Protein AF-0000000087669589 (afdb_homodimer)

Structure (mmCIF, N/CA/C/O backbone):
data_AF-0000000087669589-model_v1
#
loop_
_entity.id
_entity.type
_entity.pdbx_description
1 polymer 'DUF4440 domain-containing protein'
#
loop_
_atom_site.group_PDB
_atom_site.id
_atom_site.type_symbol
_atom_site.label_atom_id
_atom_site.label_alt_id
_atom_site.label_comp_id
_atom_site.label_asym_id
_atom_site.label_entity_id
_atom_site.label_seq_id
_atom_site.pdbx_PDB_ins_code
_atom_site.Cartn_x
_atom_site.Cartn_y
_atom_site.Cartn_z
_atom_site.occupancy
_atom_site.B_iso_or_equiv
_atom_site.auth_seq_id
_atom_site.auth_comp_id
_atom_site.auth_asym_id
_atom_site.auth_atom_id
_atom_site.pdbx_PDB_model_num
ATOM 1 N N . MET A 1 1 ? 33.375 4.934 -70.75 1 36.88 1 MET A N 1
ATOM 2 C CA . MET A 1 1 ? 33.312 5.66 -69.438 1 36.88 1 MET A CA 1
ATOM 3 C C . MET A 1 1 ? 32.656 4.801 -68.375 1 36.88 1 MET A C 1
ATOM 5 O O . MET A 1 1 ? 31.5 4.414 -68.5 1 36.88 1 MET A O 1
ATOM 9 N N . ARG A 1 2 ? 33.469 3.838 -67.812 1 49.38 2 ARG A N 1
ATOM 10 C CA . ARG A 1 2 ? 33.156 2.893 -66.75 1 49.38 2 ARG A CA 1
ATOM 11 C C . ARG A 1 2 ? 32.625 3.613 -65.5 1 49.38 2 ARG A C 1
ATOM 13 O O . ARG A 1 2 ? 33.25 4.555 -65 1 49.38 2 ARG A O 1
ATOM 20 N N . ILE A 1 3 ? 31.297 3.768 -65.375 1 49.34 3 ILE A N 1
ATOM 21 C CA . ILE A 1 3 ? 30.594 4.328 -64.25 1 49.34 3 ILE A CA 1
ATOM 22 C C . ILE A 1 3 ? 30.969 3.551 -62.969 1 49.34 3 ILE A C 1
ATOM 24 O O . ILE A 1 3 ? 30.719 2.346 -62.875 1 49.34 3 ILE A O 1
ATOM 28 N N . MET A 1 4 ? 32.031 3.941 -62.312 1 46.88 4 MET A N 1
ATOM 29 C CA . MET A 1 4 ? 32.406 3.422 -61 1 46.88 4 MET A CA 1
ATOM 30 C C . MET A 1 4 ? 31.312 3.684 -59.969 1 46.88 4 MET A C 1
ATOM 32 O O . MET A 1 4 ? 30.891 4.824 -59.781 1 46.88 4 MET A O 1
ATOM 36 N N . ILE A 1 5 ? 30.359 2.855 -59.781 1 49.72 5 ILE A N 1
ATOM 37 C CA . ILE A 1 5 ? 29.344 2.914 -58.719 1 49.72 5 ILE A CA 1
ATOM 38 C C . ILE A 1 5 ? 30 2.828 -57.344 1 49.72 5 ILE A C 1
ATOM 40 O O . ILE A 1 5 ? 30.672 1.844 -57.031 1 49.72 5 ILE A O 1
ATOM 44 N N . ALA A 1 6 ? 30.328 3.939 -56.688 1 47.28 6 ALA A N 1
ATOM 45 C CA . ALA A 1 6 ? 30.828 4.008 -55.312 1 47.28 6 ALA A CA 1
ATOM 46 C C . ALA A 1 6 ? 29.781 3.48 -54.344 1 47.28 6 ALA A C 1
ATOM 48 O O . ALA A 1 6 ? 28.656 3.969 -54.281 1 47.28 6 ALA A O 1
ATOM 49 N N . ALA A 1 7 ? 29.797 2.199 -54.031 1 48.78 7 ALA A N 1
ATOM 50 C CA . ALA A 1 7 ? 28.953 1.622 -52.969 1 48.78 7 ALA A CA 1
ATOM 51 C C . ALA A 1 7 ? 29.234 2.277 -51.625 1 48.78 7 ALA A C 1
ATOM 53 O O . ALA A 1 7 ? 30.391 2.316 -51.188 1 48.78 7 ALA A O 1
ATOM 54 N N . THR A 1 8 ? 28.5 3.281 -51.219 1 50.5 8 THR A N 1
ATOM 55 C CA . THR A 1 8 ? 28.594 3.865 -49.906 1 50.5 8 THR A CA 1
ATOM 56 C C . THR A 1 8 ? 28.203 2.848 -48.812 1 50.5 8 THR A C 1
ATOM 58 O O . THR A 1 8 ? 27.094 2.316 -48.844 1 50.5 8 THR A O 1
ATOM 61 N N . LEU A 1 9 ? 29.109 2.129 -48.219 1 49.12 9 LEU A N 1
ATOM 62 C CA . LEU A 1 9 ? 28.891 1.287 -47.062 1 49.12 9 LEU A CA 1
ATOM 63 C C . LEU A 1 9 ? 28.391 2.113 -45.875 1 49.12 9 LEU A C 1
ATOM 65 O O . LEU A 1 9 ? 29.062 3.043 -45.438 1 49.12 9 LEU A O 1
ATOM 69 N N . ILE A 1 10 ? 27.078 2.148 -45.688 1 50.12 10 ILE A N 1
ATOM 70 C CA . ILE A 1 10 ? 26.5 2.766 -44.5 1 50.12 10 ILE A CA 1
ATOM 71 C C . ILE A 1 10 ? 26.844 1.934 -43.25 1 50.12 10 ILE A C 1
ATOM 73 O O . ILE A 1 10 ? 26.438 0.773 -43.156 1 50.12 10 ILE A O 1
ATOM 77 N N . LEU A 1 11 ? 27.938 2.203 -42.562 1 52.28 11 LEU A N 1
ATOM 78 C CA . LEU A 1 11 ? 28.234 1.64 -41.25 1 52.28 11 LEU A CA 1
ATOM 79 C C . LEU A 1 11 ? 27.156 2.051 -40.25 1 52.28 11 LEU A C 1
ATOM 81 O O . LEU A 1 11 ? 26.984 3.24 -39.969 1 52.28 11 LEU A O 1
ATOM 85 N N . GLY A 1 12 ? 26.156 1.194 -40 1 47.91 12 GLY A N 1
ATOM 86 C CA . GLY A 1 12 ? 25.203 1.403 -38.938 1 47.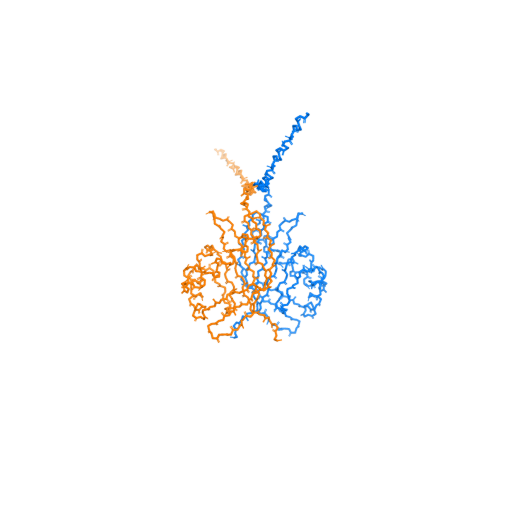91 12 GLY A CA 1
ATOM 87 C C . GLY A 1 12 ? 25.828 1.377 -37.562 1 47.91 12 GLY A C 1
ATOM 88 O O . GLY A 1 12 ? 26.469 0.391 -37.188 1 47.91 12 GLY A O 1
ATOM 89 N N . LEU A 1 13 ? 26.188 2.539 -37 1 49.66 13 LEU A N 1
ATOM 90 C CA . LEU A 1 13 ? 26.594 2.643 -35.594 1 49.66 13 LEU A CA 1
ATOM 91 C C . LEU A 1 13 ? 25.469 2.162 -34.688 1 49.66 13 LEU A C 1
ATOM 93 O O . LEU A 1 13 ? 24.391 2.758 -34.656 1 49.66 13 LEU A O 1
ATOM 97 N N . ALA A 1 14 ? 25.578 0.91 -34.219 1 55.47 14 ALA A N 1
ATOM 98 C CA . ALA A 1 14 ? 24.75 0.441 -33.125 1 55.47 14 ALA A CA 1
ATOM 99 C C . ALA A 1 14 ? 24.891 1.35 -31.906 1 55.47 14 ALA A C 1
ATOM 101 O O . ALA A 1 14 ? 25.984 1.476 -31.344 1 55.47 14 ALA A O 1
ATOM 102 N N . GLN A 1 15 ? 23.953 2.32 -31.703 1 46.53 15 GLN A N 1
ATOM 103 C CA . GLN A 1 15 ? 23.891 3.064 -30.453 1 46.53 15 GLN A CA 1
ATOM 104 C C . GLN A 1 15 ? 23.703 2.127 -29.266 1 46.53 15 GLN A C 1
ATOM 106 O O . GLN A 1 15 ? 22.641 1.521 -29.109 1 46.53 15 GLN A O 1
ATOM 111 N N . ILE A 1 16 ? 24.719 1.622 -28.766 1 49.94 16 ILE A N 1
ATOM 112 C CA . ILE A 1 16 ? 24.609 0.97 -27.469 1 49.94 16 ILE A CA 1
ATOM 113 C C . ILE A 1 16 ? 23.969 1.919 -26.453 1 49.94 16 ILE A C 1
ATOM 115 O O . ILE A 1 16 ? 24.5 2.994 -26.172 1 49.94 16 ILE A O 1
ATOM 119 N N . GLN A 1 17 ? 22.625 1.825 -26.25 1 48.25 17 GLN A N 1
ATOM 120 C CA . GLN A 1 17 ? 22.016 2.572 -25.156 1 48.25 17 GLN A CA 1
ATOM 121 C C . GLN A 1 17 ? 22.781 2.359 -23.844 1 48.25 17 GLN A C 1
ATOM 123 O O . GLN A 1 17 ? 23.109 1.227 -23.5 1 48.25 17 GLN A O 1
ATOM 128 N N . PRO A 1 18 ? 23.391 3.396 -23.406 1 42.62 18 PRO A N 1
ATOM 129 C CA . PRO A 1 18 ? 24.109 3.232 -22.141 1 42.62 18 PRO A CA 1
ATOM 130 C C . PRO A 1 18 ? 23.25 2.559 -21.062 1 42.62 18 PRO A C 1
ATOM 132 O O . PRO A 1 18 ? 22.078 2.904 -20.891 1 42.62 18 PRO A O 1
ATOM 135 N N . VAL A 1 19 ? 23.516 1.258 -20.781 1 43.34 19 VAL A N 1
ATOM 136 C CA . VAL A 1 19 ? 23.016 0.735 -19.516 1 43.34 19 VAL A CA 1
ATOM 137 C C . VAL A 1 19 ? 23.234 1.767 -18.406 1 43.34 19 VAL A C 1
ATOM 139 O O . VAL A 1 19 ? 24.328 2.33 -18.281 1 43.34 19 VAL A O 1
ATOM 142 N N . ALA A 1 20 ? 22.188 2.52 -17.906 1 45.75 20 ALA A N 1
ATOM 143 C CA . ALA A 1 20 ? 22.266 3.469 -16.797 1 45.75 20 ALA A CA 1
ATOM 144 C C . ALA A 1 20 ? 23.281 3.004 -15.75 1 45.75 20 ALA A C 1
ATOM 146 O O . ALA A 1 20 ? 23.172 1.89 -15.227 1 45.75 20 ALA A O 1
ATOM 147 N N . ALA A 1 21 ? 24.516 3.592 -15.703 1 45.44 21 ALA A N 1
ATOM 148 C CA . ALA A 1 21 ? 25.609 3.375 -14.766 1 45.44 21 ALA A CA 1
ATOM 149 C C . ALA A 1 21 ? 25.109 3.24 -13.336 1 45.44 21 ALA A C 1
ATOM 151 O O . ALA A 1 21 ? 24.141 3.912 -12.945 1 45.44 21 ALA A O 1
ATOM 152 N N . ALA A 1 22 ? 25.531 2.094 -12.633 1 49.81 22 ALA A N 1
ATOM 153 C CA . ALA A 1 22 ? 25.328 1.898 -11.195 1 49.81 22 ALA A CA 1
ATOM 154 C C . ALA A 1 22 ? 25.641 3.178 -10.422 1 49.81 22 ALA A C 1
ATOM 156 O O . ALA A 1 22 ? 26.719 3.762 -10.57 1 49.81 22 ALA A O 1
ATOM 157 N N . GLU A 1 23 ? 24.703 4.199 -10.242 1 53.34 23 GLU A N 1
ATOM 158 C CA . GLU A 1 23 ? 24.938 5.441 -9.516 1 53.34 23 GLU A CA 1
ATOM 159 C C . GLU A 1 23 ? 25.141 5.172 -8.023 1 53.34 23 GLU A C 1
ATOM 161 O O . GLU A 1 23 ? 24.609 4.199 -7.484 1 53.34 23 GLU A O 1
ATOM 166 N N . THR A 1 24 ? 26.328 5.352 -7.484 1 60.94 24 THR A N 1
ATOM 167 C CA . THR A 1 24 ? 26.594 5.34 -6.047 1 60.94 24 THR A CA 1
ATOM 168 C C . THR A 1 24 ? 25.766 6.418 -5.344 1 60.94 24 THR A C 1
ATOM 170 O O . THR A 1 24 ? 25.703 7.559 -5.805 1 60.94 24 THR A O 1
ATOM 173 N N . ALA A 1 25 ? 24.656 6.027 -4.539 1 64.44 25 ALA A N 1
ATOM 174 C CA . ALA A 1 25 ? 23.797 6.988 -3.842 1 64.44 25 ALA A CA 1
ATOM 175 C C . ALA A 1 25 ? 24.25 7.18 -2.398 1 64.44 25 ALA A C 1
ATOM 177 O O . ALA A 1 25 ? 24.703 6.23 -1.751 1 64.44 25 ALA A O 1
ATOM 178 N N . LYS A 1 26 ? 24.5 8.461 -1.923 1 79.94 26 LYS A N 1
ATOM 179 C CA . LYS A 1 26 ? 24.625 8.797 -0.506 1 79.94 26 LYS A CA 1
ATOM 180 C C . LYS A 1 26 ? 23.266 8.68 0.198 1 79.94 26 LYS A C 1
ATOM 182 O O . LYS A 1 26 ? 22.297 9.32 -0.206 1 79.94 26 LYS A O 1
ATOM 187 N N . CYS A 1 27 ? 23.188 7.773 1.213 1 87.19 27 CYS A N 1
ATOM 188 C CA . CYS A 1 27 ? 21.922 7.523 1.9 1 87.19 27 CYS A CA 1
ATOM 189 C C . CYS A 1 27 ? 21.766 8.445 3.102 1 87.19 27 CYS A C 1
ATOM 191 O O . CYS A 1 27 ? 22.703 8.625 3.881 1 87.19 27 CYS A O 1
ATOM 193 N N . ALA A 1 28 ? 20.609 9.102 3.207 1 84.62 28 ALA A N 1
ATOM 194 C CA . ALA A 1 28 ? 20.297 9.906 4.387 1 84.62 28 ALA A CA 1
ATOM 195 C C . ALA A 1 28 ? 20.141 9.023 5.621 1 84.62 28 ALA A C 1
ATOM 197 O O . ALA A 1 28 ? 19.375 8.055 5.602 1 84.62 28 ALA A O 1
ATOM 198 N N . PRO A 1 29 ? 20.906 9.328 6.617 1 87 29 PRO A N 1
ATOM 199 C CA . PRO A 1 29 ? 20.672 8.57 7.844 1 87 29 PRO A CA 1
ATOM 200 C C . PRO A 1 29 ? 19.297 8.852 8.445 1 87 29 PRO A C 1
ATOM 202 O O . PRO A 1 29 ? 18.859 10.008 8.516 1 87 29 PRO A O 1
ATOM 205 N N . VAL A 1 30 ? 18.594 7.812 8.734 1 94.56 30 VAL A N 1
ATOM 206 C CA . VAL A 1 30 ? 17.266 7.945 9.32 1 94.56 30 VAL A CA 1
ATOM 207 C C . VAL A 1 30 ? 16.953 6.738 10.203 1 94.56 30 VAL A C 1
ATOM 209 O O . VAL A 1 30 ? 17.391 5.621 9.914 1 94.56 30 VAL A O 1
ATOM 212 N N . SER A 1 31 ? 16.266 6.961 11.344 1 96.44 31 SER A N 1
ATOM 213 C CA . SER A 1 31 ? 15.852 5.891 12.242 1 96.44 31 SER A CA 1
ATOM 214 C C . SER A 1 31 ? 14.383 5.52 12.031 1 96.44 31 SER A C 1
ATOM 216 O O . SER A 1 31 ? 13.641 6.266 11.391 1 96.44 31 SER A O 1
ATOM 218 N N . GLU A 1 32 ? 14.023 4.363 12.547 1 97.75 32 GLU A N 1
ATOM 219 C CA . GLU A 1 32 ? 12.625 3.959 12.492 1 97.75 32 GLU A CA 1
ATOM 220 C C . GLU A 1 32 ? 11.734 4.969 13.211 1 97.75 32 GLU A C 1
ATOM 222 O O . GLU A 1 32 ? 10.625 5.254 12.758 1 97.75 32 GLU A O 1
ATOM 227 N N . LYS A 1 33 ? 12.242 5.469 14.336 1 98.06 33 LYS A N 1
ATOM 228 C CA . LYS A 1 33 ? 11.492 6.469 15.094 1 98.06 33 LYS A CA 1
ATOM 229 C C . LYS A 1 33 ? 11.234 7.715 14.25 1 98.06 33 LYS A C 1
ATOM 231 O O . LYS A 1 33 ? 10.141 8.281 14.281 1 98.06 33 LYS A O 1
ATOM 236 N N . GLU A 1 34 ? 12.211 8.133 13.516 1 97.88 34 GLU A N 1
ATOM 237 C CA . GLU A 1 34 ? 12.062 9.305 12.664 1 97.88 34 GLU A CA 1
ATOM 238 C C . GLU A 1 34 ? 11.078 9.047 11.523 1 97.88 34 GLU A C 1
ATOM 240 O O . GLU A 1 34 ? 10.312 9.93 11.148 1 97.88 34 GLU A O 1
ATOM 245 N N . ILE A 1 35 ? 11.125 7.801 10.953 1 98.62 35 ILE A N 1
ATOM 246 C CA . ILE A 1 35 ? 10.156 7.445 9.922 1 98.62 35 ILE A CA 1
ATOM 247 C C . ILE A 1 35 ? 8.75 7.418 10.523 1 98.62 35 ILE A C 1
ATOM 249 O O . ILE A 1 35 ? 7.801 7.906 9.914 1 98.62 35 ILE A O 1
ATOM 253 N N . ALA A 1 36 ? 8.609 6.879 11.742 1 98.81 36 ALA A N 1
ATOM 254 C CA . ALA A 1 36 ? 7.32 6.84 12.422 1 98.81 36 ALA A CA 1
ATOM 255 C C . ALA A 1 36 ? 6.758 8.242 12.609 1 98.81 36 ALA A C 1
ATOM 257 O O . ALA A 1 36 ? 5.543 8.453 12.523 1 98.81 36 ALA A O 1
ATOM 258 N N . LYS A 1 37 ? 7.574 9.219 12.781 1 98.69 37 LYS A N 1
ATOM 259 C CA . LYS A 1 37 ? 7.156 10.602 13.023 1 98.69 37 LYS A CA 1
ATOM 260 C C . LYS A 1 37 ? 6.57 11.227 11.758 1 98.69 37 LYS A C 1
ATOM 262 O O . LYS A 1 37 ? 5.906 12.258 11.82 1 98.69 37 LYS A O 1
ATOM 267 N N . LEU A 1 38 ? 6.887 10.609 10.648 1 98.81 38 LEU A N 1
ATOM 268 C CA . LEU A 1 38 ? 6.289 11.125 9.422 1 98.81 38 LEU A CA 1
ATOM 269 C C . LEU A 1 38 ? 4.773 10.961 9.445 1 98.81 38 LEU A C 1
ATOM 271 O O . LEU A 1 38 ? 4.047 11.82 8.938 1 98.81 38 LEU A O 1
ATOM 275 N N . PHE A 1 39 ? 4.324 9.883 10.023 1 98.94 39 PHE A N 1
ATOM 276 C CA . PHE A 1 39 ? 2.883 9.766 10.219 1 98.94 39 PHE A CA 1
ATOM 277 C C . PHE A 1 39 ? 2.375 10.859 11.156 1 98.94 39 PHE A C 1
ATOM 279 O O . PHE A 1 39 ? 1.311 11.438 10.922 1 98.94 39 PHE A O 1
ATOM 286 N N . ASP A 1 40 ? 3.084 11.086 12.227 1 98.81 40 ASP A N 1
ATOM 287 C CA . ASP A 1 40 ? 2.686 12.141 13.148 1 98.81 40 ASP A CA 1
ATOM 288 C C . ASP A 1 40 ? 2.572 13.484 12.438 1 98.81 40 ASP A C 1
ATOM 290 O O . ASP A 1 40 ? 1.64 14.25 12.695 1 98.81 40 ASP A O 1
ATOM 294 N N . ARG A 1 41 ? 3.52 13.805 11.562 1 98.75 41 ARG A N 1
ATOM 295 C CA . ARG A 1 41 ? 3.48 15.023 10.773 1 98.75 41 ARG A CA 1
ATOM 296 C C . ARG A 1 41 ? 2.229 15.078 9.906 1 98.75 41 ARG A C 1
ATOM 298 O O . ARG A 1 41 ? 1.536 16.094 9.859 1 98.75 41 ARG A O 1
ATOM 305 N N . TRP A 1 42 ? 1.959 13.961 9.266 1 98.88 42 TRP A N 1
ATOM 306 C CA . TRP A 1 42 ? 0.778 13.852 8.414 1 98.88 42 TRP A CA 1
ATOM 307 C C . TRP A 1 42 ? -0.498 14.031 9.227 1 98.88 42 TRP A C 1
ATOM 309 O O . TRP A 1 42 ? -1.374 14.812 8.859 1 98.88 42 TRP A O 1
ATOM 319 N N . ASN A 1 43 ? -0.533 13.336 10.359 1 98.81 43 ASN A N 1
ATOM 320 C CA . ASN A 1 43 ? -1.689 13.383 11.242 1 98.81 43 ASN A CA 1
ATOM 321 C C . ASN A 1 43 ? -1.894 14.781 11.82 1 98.81 43 ASN A C 1
ATOM 323 O O . ASN A 1 43 ? -3.027 15.258 11.922 1 98.81 43 ASN A O 1
ATOM 327 N N . THR A 1 44 ? -0.828 15.453 12.188 1 98.69 44 THR A N 1
ATOM 328 C CA . THR A 1 44 ? -0.886 16.828 12.656 1 98.69 44 THR A CA 1
ATOM 329 C C . THR A 1 44 ? -1.425 17.75 11.562 1 98.69 44 THR A C 1
ATOM 331 O O . THR A 1 44 ? -2.176 18.688 11.852 1 98.69 44 THR A O 1
ATOM 334 N N . SER A 1 45 ? -1.038 17.484 10.328 1 98.88 45 SER A N 1
ATOM 335 C CA . SER A 1 45 ? -1.552 18.297 9.227 1 98.88 45 SER A CA 1
ATOM 336 C C . SER A 1 45 ? -3.062 18.141 9.086 1 98.88 45 SER A C 1
ATOM 338 O O . SER A 1 45 ? -3.758 19.109 8.734 1 98.88 45 SER A O 1
ATOM 340 N N . LEU A 1 46 ? -3.609 16.938 9.367 1 98.75 46 LEU A N 1
ATOM 341 C CA . LEU A 1 46 ? -5.055 16.766 9.344 1 98.75 46 LEU A CA 1
ATOM 342 C C . LEU A 1 46 ? -5.734 17.719 10.328 1 98.75 46 LEU A C 1
ATOM 344 O O . LEU A 1 46 ? -6.793 18.266 10.031 1 98.75 46 LEU A O 1
ATOM 348 N N . ALA A 1 47 ? -5.133 17.891 11.461 1 98 47 ALA A N 1
ATOM 349 C CA . ALA A 1 47 ? -5.707 18.656 12.562 1 98 47 ALA A CA 1
ATOM 350 C C . ALA A 1 47 ? -5.82 20.141 12.203 1 98 47 ALA A C 1
ATOM 352 O O . ALA A 1 47 ? -6.586 20.875 12.828 1 98 47 ALA A O 1
ATOM 353 N N . THR A 1 48 ? -5.074 20.609 11.219 1 98.62 48 THR A N 1
ATOM 354 C CA . THR A 1 48 ? -5.148 22 10.781 1 98.62 48 THR A CA 1
ATOM 355 C C . THR A 1 48 ? -6.461 22.266 10.047 1 98.62 48 THR A C 1
ATOM 357 O O . THR A 1 48 ? -6.867 23.422 9.891 1 98.62 48 THR A O 1
ATOM 360 N N . LEU A 1 49 ? -7 21.203 9.477 1 98.56 49 LEU A N 1
ATOM 361 C CA . LEU A 1 49 ? -8.211 21.234 8.656 1 98.56 49 LEU A CA 1
ATOM 362 C C . LEU A 1 49 ? -7.977 22.016 7.371 1 98.56 49 LEU A C 1
ATOM 364 O O . LEU A 1 49 ? -8.93 22.5 6.75 1 98.56 49 LEU A O 1
ATOM 368 N N . LYS A 1 50 ? -6.73 22.172 6.965 1 98.81 50 LYS A N 1
ATOM 369 C CA . LYS A 1 50 ? -6.324 22.781 5.695 1 98.81 50 LYS A CA 1
ATOM 370 C C . LYS A 1 50 ? -5.785 21.719 4.734 1 98.81 50 LYS A C 1
ATOM 372 O O . LYS A 1 50 ? -4.699 21.188 4.941 1 98.81 50 LYS A O 1
ATOM 377 N N . PRO A 1 51 ? -6.5 21.469 3.633 1 98.75 51 PRO A N 1
ATOM 378 C CA . PRO A 1 51 ? -6.055 20.438 2.695 1 98.75 51 PRO A CA 1
ATOM 379 C C . PRO A 1 51 ? -4.629 20.656 2.201 1 98.75 51 PRO A C 1
ATOM 381 O O . PRO A 1 51 ? -3.881 19.703 2.004 1 98.75 51 PRO A O 1
ATOM 384 N N . GLU A 1 52 ? -4.203 21.875 2.047 1 98.69 52 GLU A N 1
ATOM 385 C CA . GLU A 1 52 ? -2.867 22.188 1.553 1 98.69 52 GLU A CA 1
ATOM 386 C C . GLU A 1 52 ? -1.793 21.703 2.525 1 98.69 52 GLU A C 1
ATOM 388 O O . GLU A 1 52 ? -0.719 21.266 2.105 1 98.69 52 GLU A O 1
ATOM 393 N N . ALA A 1 53 ? -2.047 21.828 3.801 1 98.75 53 ALA A N 1
ATOM 394 C CA . ALA A 1 53 ? -1.099 21.359 4.812 1 98.75 53 ALA A CA 1
ATOM 395 C C . ALA A 1 53 ? -0.895 19.859 4.723 1 98.75 53 ALA A C 1
ATOM 397 O O . ALA A 1 53 ? 0.208 19.359 4.957 1 98.75 53 ALA A O 1
ATOM 398 N N . VAL A 1 54 ? -1.985 19.141 4.355 1 98.88 54 VAL A N 1
ATOM 399 C CA . VAL A 1 54 ? -1.916 17.688 4.246 1 98.88 54 VAL A CA 1
ATOM 400 C C . VAL A 1 54 ? -1.142 17.297 2.99 1 98.88 54 VAL A C 1
ATOM 402 O O . VAL A 1 54 ? -0.21 16.5 3.051 1 98.88 54 VAL A O 1
ATOM 405 N N . VAL A 1 55 ? -1.472 17.953 1.858 1 98.75 55 VAL A N 1
ATOM 406 C CA . VAL A 1 55 ? -0.935 17.531 0.568 1 98.75 55 VAL A CA 1
ATOM 407 C C . VAL A 1 55 ? 0.544 17.906 0.478 1 98.75 55 VAL A C 1
ATOM 409 O O . VAL A 1 55 ? 1.293 17.297 -0.3 1 98.75 55 VAL A O 1
ATOM 412 N N . LYS A 1 56 ? 1.051 18.797 1.329 1 98.06 56 LYS A N 1
ATOM 413 C CA . LYS A 1 56 ? 2.461 19.172 1.379 1 98.06 56 LYS A CA 1
ATOM 414 C C . LYS A 1 56 ? 3.328 17.984 1.793 1 98.06 56 LYS A C 1
ATOM 416 O O . LYS A 1 56 ? 4.543 18 1.58 1 98.06 56 LYS A O 1
ATOM 421 N N . ASN A 1 57 ? 2.705 17 2.414 1 98.69 57 ASN A N 1
ATOM 422 C CA . ASN A 1 57 ? 3.438 15.812 2.826 1 98.69 57 ASN A CA 1
ATOM 423 C C . ASN A 1 57 ? 3.713 14.883 1.644 1 98.69 57 ASN A C 1
ATOM 425 O O . ASN A 1 57 ? 4.488 13.938 1.76 1 98.69 57 ASN A O 1
ATOM 429 N N . TYR A 1 58 ? 3.078 15.133 0.458 1 98.69 58 TYR A N 1
ATOM 430 C CA . TYR A 1 58 ? 3.135 14.234 -0.688 1 98.69 58 TYR A CA 1
ATOM 431 C C . TYR A 1 58 ? 4.07 14.781 -1.761 1 98.69 58 TYR A C 1
ATOM 433 O O . TYR A 1 58 ? 4.086 15.984 -2.029 1 98.69 58 TYR A O 1
ATOM 441 N N . SER A 1 59 ? 4.883 13.883 -2.324 1 97.62 59 SER A N 1
ATOM 442 C CA . SER A 1 59 ? 5.656 14.266 -3.502 1 97.62 59 SER A CA 1
ATOM 443 C C . SER A 1 59 ? 4.742 14.594 -4.68 1 97.62 59 SER A C 1
ATOM 445 O O . SER A 1 59 ? 3.57 14.211 -4.688 1 97.62 59 SER A O 1
ATOM 447 N N . GLU A 1 60 ? 5.238 15.25 -5.676 1 95.06 60 GLU A N 1
ATOM 448 C CA . GLU A 1 60 ? 4.461 15.719 -6.82 1 95.06 60 GLU A CA 1
ATOM 449 C C . GLU A 1 60 ? 3.82 14.555 -7.566 1 95.06 60 GLU A C 1
ATOM 451 O O . GLU A 1 60 ? 2.652 14.617 -7.953 1 95.06 60 GLU A O 1
ATOM 456 N N . ASN A 1 61 ? 4.531 13.414 -7.695 1 95.62 61 ASN A N 1
ATOM 457 C CA . ASN A 1 61 ? 4.043 12.289 -8.484 1 95.62 61 ASN A CA 1
ATOM 458 C C . ASN A 1 61 ? 3.512 11.164 -7.598 1 95.62 61 ASN A C 1
ATOM 460 O O . ASN A 1 61 ? 3.521 10 -7.992 1 95.62 61 ASN A O 1
ATOM 464 N N . SER A 1 62 ? 3.111 11.555 -6.426 1 98.31 62 SER A N 1
ATOM 465 C CA . SER A 1 62 ? 2.637 10.547 -5.48 1 98.31 62 SER A CA 1
ATOM 466 C C . SER A 1 62 ? 1.293 9.969 -5.914 1 98.31 62 SER A C 1
ATOM 468 O O . SER A 1 62 ? 0.547 10.609 -6.656 1 98.31 62 SER A O 1
ATOM 470 N N . VAL A 1 63 ? 1.034 8.766 -5.496 1 98.88 63 VAL A N 1
ATOM 471 C CA . VAL A 1 63 ? -0.241 8.094 -5.727 1 98.88 63 VAL A CA 1
ATOM 472 C C . VAL A 1 63 ? -0.985 7.93 -4.406 1 98.88 63 VAL A C 1
ATOM 474 O O . VAL A 1 63 ? -0.433 7.398 -3.438 1 98.88 63 VAL A O 1
ATOM 477 N N . LEU A 1 64 ? -2.211 8.43 -4.387 1 98.94 64 LEU A N 1
ATOM 478 C CA . LEU A 1 64 ? -3.09 8.234 -3.238 1 98.94 64 LEU A CA 1
ATOM 479 C C . LEU A 1 64 ? -4.234 7.289 -3.586 1 98.94 64 LEU A C 1
ATOM 481 O O . LEU A 1 64 ? -5.035 7.578 -4.48 1 98.94 64 LEU A O 1
ATOM 485 N N . LEU A 1 65 ? -4.27 6.109 -2.963 1 98.88 65 LEU A N 1
ATOM 486 C CA . LEU A 1 65 ? -5.418 5.207 -2.893 1 98.88 65 LEU A CA 1
ATOM 487 C C . LEU A 1 65 ? -6.148 5.367 -1.565 1 98.88 65 LEU A C 1
ATOM 489 O O . LEU A 1 65 ? -5.75 4.781 -0.557 1 98.88 65 LEU A O 1
ATOM 493 N N . ALA A 1 66 ? -7.176 6.145 -1.592 1 98.5 66 ALA A N 1
ATOM 494 C CA . ALA A 1 66 ? -7.754 6.695 -0.368 1 98.5 66 ALA A CA 1
ATOM 495 C C . ALA A 1 66 ? -8.773 5.734 0.236 1 98.5 66 ALA A C 1
ATOM 497 O O . ALA A 1 66 ? -9.383 4.934 -0.477 1 98.5 66 ALA A O 1
ATOM 498 N N . THR A 1 67 ? -8.984 5.883 1.477 1 95.81 67 THR A N 1
ATOM 499 C CA . THR A 1 67 ? -9.82 4.992 2.273 1 95.81 67 THR A CA 1
ATOM 500 C C . THR A 1 67 ? -11.234 4.922 1.697 1 95.81 67 THR A C 1
ATOM 502 O O . THR A 1 67 ? -11.836 3.848 1.642 1 95.81 67 THR A O 1
ATOM 505 N N . LEU A 1 68 ? -11.695 6.012 1.201 1 90.69 68 LEU A N 1
ATOM 506 C CA . LEU A 1 68 ? -13.125 6.098 0.933 1 90.69 68 LEU A CA 1
ATOM 507 C C . LEU A 1 68 ? -13.391 6.336 -0.55 1 90.69 68 LEU A C 1
ATOM 509 O O . LEU A 1 68 ? -14.492 6.719 -0.937 1 90.69 68 LEU A O 1
ATOM 513 N N . ALA A 1 69 ? -12.406 6.176 -1.322 1 94.5 69 ALA A N 1
ATOM 514 C CA . ALA A 1 69 ? -12.586 6.52 -2.73 1 94.5 69 ALA A CA 1
ATOM 515 C C . ALA A 1 69 ? -12.078 5.402 -3.637 1 94.5 69 ALA A C 1
ATOM 517 O O . ALA A 1 69 ? -11.023 4.812 -3.377 1 94.5 69 ALA A O 1
ATOM 518 N N . ASN A 1 70 ? -12.734 5.184 -4.754 1 96.88 70 ASN A N 1
ATOM 519 C CA . ASN A 1 70 ? -12.297 4.234 -5.773 1 96.88 70 ASN A CA 1
ATOM 520 C C . ASN A 1 70 ? -11.164 4.801 -6.625 1 96.88 70 ASN A C 1
ATOM 522 O O . ASN A 1 70 ? -10.219 4.094 -6.953 1 96.88 70 ASN A O 1
ATOM 526 N N . LYS A 1 71 ? -11.312 6.047 -6.934 1 97.38 71 LYS A N 1
ATOM 527 C CA . LYS A 1 71 ? -10.43 6.695 -7.902 1 97.38 71 LYS A CA 1
ATOM 528 C C . LYS A 1 71 ? -9.047 6.953 -7.305 1 97.38 71 LYS A C 1
ATOM 530 O O . LYS A 1 71 ? -8.922 7.668 -6.309 1 97.38 71 LYS A O 1
ATOM 535 N N . PRO A 1 72 ? -8.031 6.418 -7.914 1 98.75 72 PRO A N 1
ATOM 536 C CA . PRO A 1 72 ? -6.684 6.863 -7.535 1 98.75 72 PRO A CA 1
ATOM 537 C C . PRO A 1 72 ? -6.48 8.367 -7.734 1 98.75 72 PRO A C 1
ATOM 539 O O . PRO A 1 72 ? -6.953 8.93 -8.727 1 98.75 72 PRO A O 1
ATOM 542 N N . ARG A 1 73 ? -5.848 9.031 -6.773 1 98.81 73 ARG A N 1
ATOM 543 C CA . ARG A 1 73 ? -5.465 10.43 -6.938 1 98.81 73 ARG A CA 1
ATOM 544 C C . ARG A 1 73 ? -4.004 10.555 -7.355 1 98.81 73 ARG A C 1
ATOM 546 O O . ARG A 1 73 ? -3.105 10.156 -6.613 1 98.81 73 ARG A O 1
ATOM 553 N N . LEU A 1 74 ? -3.762 11.164 -8.531 1 98.5 74 LEU A N 1
ATOM 554 C CA . LEU A 1 74 ? -2.439 11.117 -9.141 1 98.5 74 LEU A CA 1
ATOM 555 C C . LEU A 1 74 ? -1.833 12.516 -9.234 1 98.5 74 LEU A C 1
ATOM 557 O O . LEU A 1 74 ? -0.643 12.664 -9.516 1 98.5 74 LEU A O 1
ATOM 561 N N . THR A 1 75 ? -2.67 13.516 -9 1 98.25 75 THR A N 1
ATOM 562 C CA . THR A 1 75 ? -2.186 14.891 -9.109 1 98.25 75 THR A CA 1
ATOM 563 C C . THR A 1 75 ? -2.381 15.641 -7.793 1 98.25 75 THR A C 1
ATOM 565 O O . THR A 1 75 ? -3.18 15.227 -6.953 1 98.25 75 THR A O 1
ATOM 568 N N . HIS A 1 76 ? -1.595 16.719 -7.711 1 97.81 76 HIS A N 1
ATOM 569 C CA . HIS A 1 76 ? -1.746 17.609 -6.555 1 97.81 76 HIS A CA 1
ATOM 570 C C . HIS A 1 76 ? -3.193 18.062 -6.395 1 97.81 76 HIS A C 1
ATOM 572 O O . HIS A 1 76 ? -3.75 18 -5.297 1 97.81 76 HIS A O 1
ATOM 578 N N . ALA A 1 77 ? -3.811 18.422 -7.449 1 98.19 77 ALA A N 1
ATOM 579 C CA . ALA A 1 77 ? -5.18 18.922 -7.422 1 98.19 77 ALA A CA 1
ATOM 580 C C . ALA A 1 77 ? -6.152 17.844 -6.973 1 98.19 77 ALA A C 1
ATOM 582 O O . ALA A 1 77 ? -7.07 18.109 -6.191 1 98.19 77 ALA A O 1
ATOM 583 N N . GLU A 1 78 ? -5.973 16.641 -7.453 1 98.5 78 GLU A N 1
ATOM 584 C CA . GLU A 1 78 ? -6.844 15.531 -7.07 1 98.5 78 GLU A CA 1
ATOM 585 C C . GLU A 1 78 ? -6.707 15.203 -5.586 1 98.5 78 GLU A C 1
ATOM 587 O O . GLU A 1 78 ? -7.695 14.898 -4.918 1 98.5 78 GLU A O 1
ATOM 592 N N . ARG A 1 79 ? -5.516 15.219 -5.098 1 98.69 79 ARG A N 1
ATOM 593 C CA . ARG A 1 79 ? -5.301 14.977 -3.674 1 98.69 79 ARG A CA 1
ATOM 594 C C . ARG A 1 79 ? -5.926 16.078 -2.828 1 98.69 79 ARG A C 1
ATOM 596 O O . ARG A 1 79 ? -6.547 15.805 -1.797 1 98.69 79 ARG A O 1
ATOM 603 N N . LEU A 1 80 ? -5.734 17.328 -3.297 1 98.5 80 LEU A N 1
ATOM 604 C CA . LEU A 1 80 ? -6.363 18.453 -2.598 1 98.5 80 LEU A CA 1
ATOM 605 C C . LEU A 1 80 ? -7.871 18.234 -2.49 1 98.5 80 LEU A C 1
ATOM 607 O O . LEU A 1 80 ? -8.453 18.422 -1.418 1 98.5 80 LEU A O 1
ATOM 611 N N . GLU A 1 81 ? -8.414 17.875 -3.562 1 98.25 81 GLU A N 1
ATOM 612 C CA . GLU A 1 81 ? -9.859 17.656 -3.592 1 98.25 81 GLU A CA 1
ATOM 613 C C . GLU A 1 81 ? -10.273 16.562 -2.609 1 98.25 81 GLU A C 1
ATOM 615 O O . GLU A 1 81 ? -11.258 16.719 -1.88 1 98.25 81 GLU A O 1
ATOM 620 N N . TYR A 1 82 ? -9.609 15.492 -2.586 1 98.44 82 TYR A N 1
ATOM 621 C CA . TYR A 1 82 ? -9.945 14.406 -1.666 1 98.44 82 TYR A CA 1
ATOM 622 C C . TYR A 1 82 ? -9.883 14.883 -0.22 1 98.44 82 TYR A C 1
ATOM 624 O O . TYR A 1 82 ? -10.805 14.633 0.561 1 98.44 82 TYR A O 1
ATOM 632 N N . PHE A 1 83 ? -8.82 15.57 0.095 1 98.62 83 PHE A N 1
ATOM 633 C CA . PHE A 1 83 ? -8.625 15.938 1.494 1 98.62 83 PHE A CA 1
ATOM 634 C C . PHE A 1 83 ? -9.57 17.062 1.896 1 98.62 83 PHE A C 1
ATOM 636 O O . PHE A 1 83 ? -9.891 17.219 3.076 1 98.62 83 PHE A O 1
ATOM 643 N N . GLU A 1 84 ? -9.984 17.906 0.924 1 98.5 84 GLU A N 1
ATOM 644 C CA . GLU A 1 84 ? -11.047 18.859 1.23 1 98.5 84 GLU A CA 1
ATOM 645 C C . GLU A 1 84 ? -12.266 18.156 1.812 1 98.5 84 GLU A C 1
ATOM 647 O O . GLU A 1 84 ? -12.812 18.594 2.826 1 98.5 84 GLU A O 1
ATOM 652 N N . HIS A 1 85 ? -12.617 17.062 1.249 1 97.38 85 HIS A N 1
ATOM 653 C CA . HIS A 1 85 ? -13.789 16.328 1.694 1 97.38 85 HIS A CA 1
ATOM 654 C C . HIS A 1 85 ? -13.484 15.531 2.963 1 97.38 85 HIS A C 1
ATOM 656 O O . HIS A 1 85 ? -14.289 15.523 3.898 1 97.38 85 HIS A O 1
ATOM 662 N N . PHE A 1 86 ? -12.414 14.906 3.023 1 97.94 86 PHE A N 1
ATOM 663 C CA . PHE A 1 86 ? -12.039 14.07 4.164 1 97.94 86 PHE A CA 1
ATOM 664 C C . PHE A 1 86 ? -11.984 14.898 5.441 1 97.94 86 PHE A C 1
ATOM 666 O O . PHE A 1 86 ? -12.406 14.445 6.504 1 97.94 86 PHE A O 1
ATOM 673 N N . LEU A 1 87 ? -11.461 16.141 5.312 1 98.56 87 LEU A N 1
ATOM 674 C CA . LEU A 1 87 ? -11.242 16.984 6.48 1 98.56 87 LEU A CA 1
ATOM 675 C C . LEU A 1 87 ? -12.57 17.5 7.035 1 98.56 87 LEU A C 1
ATOM 677 O O . LEU A 1 87 ? -12.641 17.938 8.18 1 98.56 87 LEU A O 1
ATOM 681 N N . GLU A 1 88 ? -13.633 17.438 6.199 1 98.25 88 GLU A N 1
ATOM 682 C CA . GLU A 1 88 ? -14.953 17.781 6.723 1 98.25 88 GLU A CA 1
ATOM 683 C C . GLU A 1 88 ? -15.352 16.859 7.871 1 98.25 88 GLU A C 1
ATOM 685 O O . GLU A 1 88 ? -16.125 17.234 8.75 1 98.25 88 GLU A O 1
ATOM 690 N N . LYS A 1 89 ? -14.766 15.711 7.914 1 98.06 89 LYS A N 1
ATOM 691 C CA . LYS A 1 89 ? -15.086 14.719 8.938 1 98.06 89 LYS A CA 1
ATOM 692 C C . LYS A 1 89 ? -14.211 14.906 10.172 1 98.06 89 LYS A C 1
ATOM 694 O O . LYS A 1 89 ? -14.383 14.203 11.172 1 98.06 89 LYS A O 1
ATOM 699 N N . LYS A 1 90 ? -13.188 15.758 10.125 1 98.5 90 LYS A N 1
ATOM 700 C CA . LYS A 1 90 ? -12.242 16.062 11.195 1 98.5 90 LYS A CA 1
ATOM 701 C C . LYS A 1 90 ? -11.578 14.805 11.719 1 98.5 90 LYS A C 1
ATOM 703 O O . LYS A 1 90 ? -11.586 14.547 12.93 1 98.5 90 LYS A O 1
ATOM 708 N N . PRO A 1 91 ? -10.977 14.094 10.844 1 98.44 91 PRO A N 1
ATOM 709 C CA . PRO A 1 91 ? -10.398 12.805 11.242 1 98.44 91 PRO A CA 1
ATOM 710 C C . PRO A 1 91 ? -9.172 12.961 12.133 1 98.44 91 PRO A C 1
ATOM 712 O O . PRO A 1 91 ? -8.383 13.891 11.945 1 98.44 91 PRO A O 1
ATOM 715 N N . ARG A 1 92 ? -9.047 12.055 13.078 1 98.62 92 ARG A N 1
ATOM 716 C CA . ARG A 1 92 ? -7.848 11.867 13.891 1 98.62 92 ARG A CA 1
ATOM 717 C C . ARG A 1 92 ? -7.367 10.422 13.82 1 98.62 92 ARG A C 1
ATOM 719 O O . ARG A 1 92 ? -8.102 9.5 14.18 1 98.62 92 ARG A O 1
ATOM 726 N N . GLY A 1 93 ? -6.164 10.289 13.375 1 98.5 93 GLY A N 1
ATOM 727 C CA . GLY A 1 93 ? -5.633 8.938 13.219 1 98.5 93 GLY A CA 1
ATOM 728 C C . GLY A 1 93 ? -4.832 8.469 14.414 1 98.5 93 GLY A C 1
ATOM 729 O O . GLY A 1 93 ? -4.191 9.273 15.094 1 98.5 93 GLY A O 1
ATOM 730 N N . HIS A 1 94 ? -4.879 7.195 14.609 1 98.5 94 HIS A N 1
ATOM 731 C CA . HIS A 1 94 ? -4.078 6.504 15.609 1 98.5 94 HIS A CA 1
ATOM 732 C C . HIS A 1 94 ? -3.496 5.207 15.055 1 98.5 94 HIS A C 1
ATOM 734 O O . HIS A 1 94 ? -4.227 4.375 14.516 1 98.5 94 HIS A O 1
ATOM 740 N N . ILE A 1 95 ? -2.242 5.031 15.234 1 98.88 95 ILE A N 1
ATOM 741 C CA . ILE A 1 95 ? -1.61 3.805 14.758 1 98.88 95 ILE A CA 1
ATOM 742 C C . ILE A 1 95 ? -1.933 2.66 15.719 1 98.88 95 ILE A C 1
ATOM 744 O O . ILE A 1 95 ? -1.712 2.771 16.922 1 98.88 95 ILE A O 1
ATOM 748 N N . ASP A 1 96 ? -2.43 1.588 15.18 1 98.81 96 ASP A N 1
ATOM 749 C CA . ASP A 1 96 ? -2.729 0.397 15.969 1 98.81 96 ASP A CA 1
ATOM 750 C C . ASP A 1 96 ? -1.588 -0.614 15.891 1 98.81 96 ASP A C 1
ATOM 752 O O . ASP A 1 96 ? -1.273 -1.279 16.891 1 98.81 96 ASP A O 1
ATOM 756 N N . SER A 1 97 ? -0.985 -0.834 14.695 1 98.69 97 SER A N 1
ATOM 757 C CA . SER A 1 97 ? 0.175 -1.678 14.43 1 98.69 97 SER A CA 1
ATOM 758 C C . SER A 1 97 ? 1.01 -1.122 13.281 1 98.69 97 SER A C 1
ATOM 760 O O . SER A 1 97 ? 0.484 -0.443 12.398 1 98.69 97 SER A O 1
ATOM 762 N N . ARG A 1 98 ? 2.256 -1.383 13.367 1 98.56 98 ARG A N 1
ATOM 763 C CA . ARG A 1 98 ? 3.156 -0.785 12.391 1 98.56 98 ARG A CA 1
ATOM 764 C C . ARG A 1 98 ? 4.359 -1.685 12.133 1 98.56 98 ARG A C 1
ATOM 766 O O . ARG A 1 98 ? 4.914 -2.271 13.062 1 98.56 98 ARG A O 1
ATOM 773 N N . ASP A 1 99 ? 4.754 -1.781 10.938 1 98.62 99 ASP A N 1
ATOM 774 C CA . ASP A 1 99 ? 6.031 -2.312 10.477 1 98.62 99 ASP A CA 1
ATOM 775 C C . ASP A 1 99 ? 6.738 -1.323 9.555 1 98.62 99 ASP A C 1
ATOM 777 O O . ASP A 1 99 ? 6.117 -0.753 8.648 1 98.62 99 ASP A O 1
ATOM 781 N N . ILE A 1 100 ? 8.031 -1.056 9.859 1 98.75 100 ILE A N 1
ATOM 782 C CA . ILE A 1 100 ? 8.773 -0.084 9.062 1 98.75 100 ILE A CA 1
ATOM 7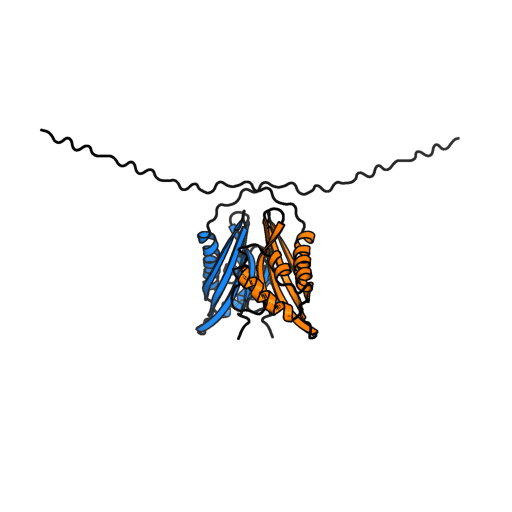83 C C . ILE A 1 100 ? 9.984 -0.762 8.422 1 98.75 100 ILE A C 1
ATOM 785 O O . ILE A 1 100 ? 10.703 -1.514 9.086 1 98.75 100 ILE A O 1
ATOM 789 N N . LYS A 1 101 ? 10.117 -0.539 7.16 1 97.75 101 LYS A N 1
ATOM 790 C CA . LYS A 1 101 ? 11.32 -0.906 6.422 1 97.75 101 LYS A CA 1
ATOM 791 C C . LYS A 1 101 ? 12.031 0.33 5.875 1 97.75 101 LYS A C 1
ATOM 793 O O . LYS A 1 101 ? 11.391 1.223 5.316 1 97.75 101 LYS A O 1
ATOM 798 N N . ILE A 1 102 ? 13.344 0.318 6.09 1 96.69 102 ILE A N 1
ATOM 799 C CA . ILE A 1 102 ? 14.133 1.463 5.652 1 96.69 102 ILE A CA 1
ATOM 800 C C . ILE A 1 102 ? 15.219 1.001 4.676 1 96.69 102 ILE A C 1
ATOM 802 O O . ILE A 1 102 ? 15.875 -0.018 4.902 1 96.69 102 ILE A O 1
ATOM 806 N N . GLY A 1 103 ? 15.273 1.681 3.529 1 92.88 103 GLY A N 1
ATOM 807 C CA . GLY A 1 103 ? 16.391 1.546 2.611 1 92.88 103 GLY A CA 1
ATOM 808 C C . GLY A 1 103 ? 17.141 2.848 2.379 1 92.88 103 GLY A C 1
ATOM 809 O O . GLY A 1 103 ? 17.016 3.789 3.164 1 92.88 103 GLY A O 1
ATOM 810 N N . CYS A 1 104 ? 17.984 2.795 1.364 1 91.44 104 CYS A N 1
ATOM 811 C CA . CYS A 1 104 ? 18.719 4.012 1.047 1 91.44 104 CYS A CA 1
ATOM 812 C C . CYS A 1 104 ? 17.797 5.074 0.46 1 91.44 104 CYS A C 1
ATOM 814 O O . CYS A 1 104 ? 17.391 4.977 -0.7 1 91.44 104 CYS A O 1
ATOM 816 N N . ASN A 1 105 ? 17.344 6.074 1.201 1 93.56 105 ASN A N 1
ATOM 817 C CA . ASN A 1 105 ? 16.531 7.234 0.832 1 93.56 105 ASN A CA 1
ATOM 818 C C . ASN A 1 105 ? 15.086 6.844 0.535 1 93.56 105 ASN A C 1
ATOM 820 O O . ASN A 1 105 ? 14.414 7.512 -0.249 1 93.56 105 ASN A O 1
ATOM 824 N N . TRP A 1 106 ? 14.75 5.742 1.093 1 96.44 106 TRP A N 1
ATOM 825 C CA . TRP A 1 106 ? 13.352 5.352 1.003 1 96.44 106 TRP A CA 1
ATOM 826 C C . TRP A 1 106 ? 12.914 4.586 2.248 1 96.44 106 TRP A C 1
ATOM 828 O O . TRP A 1 106 ? 13.75 4.09 3.002 1 96.44 106 TRP A O 1
ATOM 838 N N . ALA A 1 107 ? 11.633 4.535 2.49 1 98.25 107 ALA 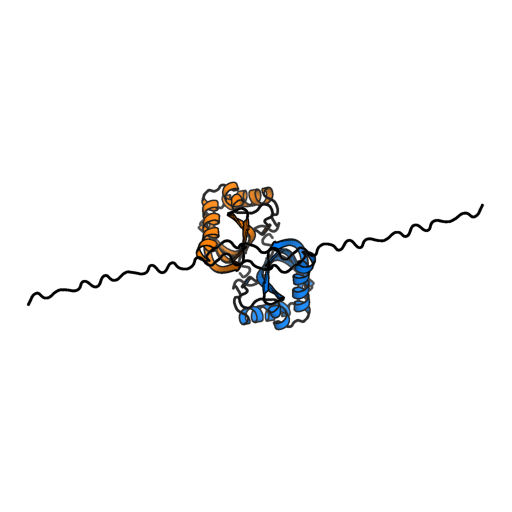A N 1
ATOM 839 C CA . ALA A 1 107 ? 11.062 3.787 3.609 1 98.25 107 ALA A CA 1
ATOM 840 C C . ALA A 1 107 ? 9.617 3.385 3.32 1 98.25 107 ALA A C 1
ATOM 842 O O . ALA A 1 107 ? 8.953 3.996 2.482 1 98.25 107 ALA A O 1
ATOM 843 N N . VAL A 1 108 ? 9.242 2.352 3.906 1 98.81 108 VAL A N 1
ATOM 844 C CA . VAL A 1 108 ? 7.859 1.895 3.914 1 98.81 108 VAL A CA 1
ATOM 845 C C . VAL A 1 108 ? 7.348 1.813 5.352 1 98.81 108 VAL A C 1
ATOM 847 O O . VAL A 1 108 ? 8.031 1.286 6.23 1 98.81 108 VAL A O 1
ATOM 850 N N . ASP A 1 109 ? 6.27 2.42 5.621 1 98.94 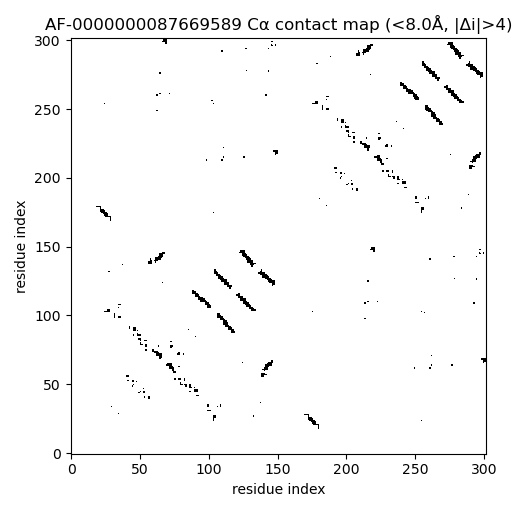109 ASP A N 1
ATOM 851 C CA . ASP A 1 109 ? 5.508 2.305 6.863 1 98.94 109 ASP A CA 1
ATOM 852 C C . ASP A 1 109 ? 4.145 1.663 6.617 1 98.94 109 ASP A C 1
ATOM 854 O O . ASP A 1 109 ? 3.287 2.252 5.957 1 98.94 109 ASP A O 1
ATOM 858 N N . VAL A 1 110 ? 3.967 0.417 7.109 1 98.94 110 VAL A N 1
ATOM 859 C CA . VAL A 1 110 ? 2.791 -0.383 6.777 1 98.94 110 VAL A CA 1
ATOM 860 C C . VAL A 1 110 ? 2.184 -0.958 8.055 1 98.94 110 VAL A C 1
ATOM 862 O O . VAL A 1 110 ? 2.908 -1.371 8.961 1 98.94 110 VAL A O 1
ATOM 865 N N . GLY A 1 111 ? 0.846 -0.904 8.148 1 98.81 111 GLY A N 1
ATOM 866 C CA . GLY A 1 111 ? 0.171 -1.432 9.32 1 98.81 111 GLY A CA 1
ATOM 867 C C . GLY A 1 111 ? -1.313 -1.118 9.352 1 98.81 111 GLY A C 1
ATOM 868 O O . GLY A 1 111 ? -1.98 -1.157 8.312 1 98.81 111 GLY A O 1
ATOM 869 N N . THR A 1 112 ? -1.78 -0.968 10.562 1 98.88 112 THR A N 1
ATOM 870 C CA . THR A 1 112 ? -3.184 -0.632 10.766 1 98.88 112 THR A CA 1
ATOM 871 C C . THR A 1 112 ? -3.318 0.635 11.609 1 98.88 112 THR A C 1
ATOM 873 O O . THR A 1 112 ? -2.459 0.927 12.445 1 98.88 112 THR A O 1
ATOM 876 N N . TYR A 1 113 ? -4.328 1.37 11.281 1 98.88 113 TYR A N 1
ATOM 877 C CA . TYR A 1 113 ? -4.672 2.553 12.062 1 98.88 113 TYR A CA 1
ATOM 878 C C . TYR A 1 113 ? -6.184 2.713 12.172 1 98.88 113 TYR A C 1
ATOM 880 O O . TYR A 1 113 ? -6.938 2.023 11.484 1 98.88 113 TYR A O 1
ATOM 888 N N . THR A 1 114 ? -6.59 3.514 13.125 1 98.81 114 THR A N 1
ATOM 889 C CA . THR A 1 114 ? -7.996 3.85 13.32 1 98.81 114 THR A CA 1
ATOM 890 C C . THR A 1 114 ? -8.203 5.359 13.258 1 98.81 114 THR A C 1
ATOM 892 O O . THR A 1 114 ? -7.492 6.121 13.914 1 98.81 114 THR A O 1
ATOM 895 N N . PHE A 1 115 ? -9.117 5.785 12.453 1 98.56 115 PHE A N 1
ATOM 896 C CA . PHE A 1 115 ? -9.547 7.18 12.445 1 98.56 115 PHE A CA 1
ATOM 897 C C . PHE A 1 115 ? -10.75 7.383 13.359 1 98.56 115 PHE A C 1
ATOM 899 O O . PHE A 1 115 ? -11.703 6.598 13.32 1 98.56 115 PHE A O 1
ATOM 906 N N . THR A 1 116 ? -10.68 8.305 14.188 1 98.62 116 THR A N 1
ATOM 907 C CA . THR A 1 116 ? -11.844 8.828 14.898 1 98.62 116 THR A CA 1
ATOM 908 C C . THR A 1 116 ? -12.383 10.078 14.203 1 98.62 116 THR A C 1
ATOM 910 O O . THR A 1 116 ? -11.625 11 13.891 1 98.62 116 THR A O 1
ATOM 913 N N . LEU A 1 117 ? -13.648 10.102 13.984 1 97.94 117 LEU A N 1
ATOM 914 C CA . LEU A 1 117 ? -14.258 11.211 13.258 1 97.94 117 LEU A CA 1
ATOM 915 C C . LEU A 1 117 ? -15 12.133 14.211 1 97.94 117 LEU A C 1
ATOM 917 O O . LEU A 1 117 ? -15.109 11.844 15.406 1 97.94 117 LEU A O 1
ATOM 921 N N . LYS A 1 118 ? -15.461 13.266 13.727 1 97.81 118 LYS A N 1
ATOM 922 C CA . LYS A 1 118 ? -16.062 14.297 14.562 1 97.81 118 LYS A CA 1
ATOM 923 C C . LYS A 1 118 ? -17.328 13.781 15.242 1 97.81 118 LYS A C 1
ATOM 925 O O . LYS A 1 118 ? -17.688 14.227 16.344 1 97.81 118 LYS A O 1
ATOM 930 N N . ASP A 1 119 ? -18.047 12.86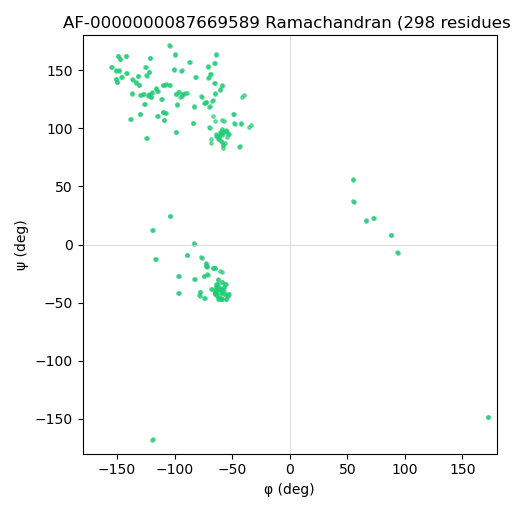7 14.633 1 97.81 119 ASP A N 1
ATOM 931 C CA . ASP A 1 119 ? -19.281 12.352 15.203 1 97.81 119 ASP A CA 1
ATOM 932 C C . ASP A 1 119 ? -19 11.242 16.203 1 97.81 119 ASP A C 1
ATOM 934 O O . ASP A 1 119 ? -19.922 10.625 16.734 1 97.81 119 ASP A O 1
ATOM 938 N N . GLY A 1 120 ? -17.766 10.945 16.406 1 97.75 120 GLY A N 1
ATOM 939 C CA . GLY A 1 120 ? -17.375 9.938 17.375 1 97.75 120 GLY A CA 1
ATOM 940 C C . GLY A 1 120 ? -17.188 8.555 16.766 1 97.75 120 GLY A C 1
ATOM 941 O O . GLY A 1 120 ? -16.688 7.645 17.422 1 97.75 120 GLY A O 1
ATOM 942 N N . SER A 1 121 ? -17.547 8.406 15.492 1 97.25 121 SER A N 1
ATOM 943 C CA . SER A 1 121 ? -17.391 7.113 14.836 1 97.25 121 SER A CA 1
ATOM 944 C C . SER A 1 121 ? -15.922 6.77 14.641 1 97.25 121 SER A C 1
ATOM 946 O O . SER A 1 121 ? -15.078 7.664 14.523 1 97.25 121 SER A O 1
ATOM 948 N N . LYS A 1 122 ? -15.633 5.465 14.727 1 97.88 122 LYS A N 1
ATOM 949 C CA . LYS A 1 122 ? -14.289 4.93 14.492 1 97.88 122 LYS A CA 1
ATOM 950 C C . LYS A 1 122 ? -14.234 4.137 13.195 1 97.88 122 LYS A C 1
ATOM 952 O O . LYS A 1 122 ? -15.148 3.377 12.875 1 97.88 122 LYS A O 1
ATOM 957 N N . VAL A 1 123 ? -13.18 4.359 12.477 1 96.94 123 VAL A N 1
ATOM 958 C CA . VAL A 1 123 ? -12.977 3.682 11.203 1 96.94 123 VAL A CA 1
ATOM 959 C C . VAL A 1 123 ? -11.625 2.959 11.219 1 96.94 123 VAL A C 1
ATOM 961 O O . VAL A 1 123 ? -10.594 3.547 10.875 1 96.94 123 VAL A O 1
ATOM 964 N N . PRO A 1 124 ? -11.625 1.677 11.625 1 98.06 124 PRO A N 1
ATOM 965 C CA . PRO A 1 124 ? -10.383 0.911 11.477 1 98.06 124 PRO A CA 1
ATOM 966 C C . PRO A 1 124 ? -9.992 0.699 10.016 1 98.06 124 PRO A C 1
ATOM 968 O O . PRO A 1 124 ? -10.867 0.475 9.172 1 98.06 124 PRO A O 1
ATOM 971 N N . ALA A 1 125 ? -8.742 0.818 9.742 1 98.5 125 ALA A N 1
ATOM 972 C CA . ALA A 1 125 ? -8.25 0.737 8.375 1 98.5 125 ALA A CA 1
ATOM 973 C C . ALA A 1 125 ? -6.836 0.158 8.328 1 98.5 125 ALA A C 1
ATOM 975 O O . ALA A 1 125 ? -6.199 -0.021 9.367 1 98.5 125 ALA A O 1
ATOM 976 N N . ARG A 1 126 ? -6.387 -0.289 7.254 1 98.88 126 ARG A N 1
ATOM 977 C CA . ARG A 1 126 ? -5.004 -0.633 6.941 1 98.88 126 ARG A CA 1
ATOM 978 C C . ARG A 1 126 ? -4.336 0.469 6.125 1 98.88 126 ARG A C 1
ATOM 980 O O . ARG A 1 126 ? -5.004 1.182 5.371 1 98.88 126 ARG A O 1
ATOM 987 N N . TYR A 1 127 ? -3.016 0.588 6.305 1 98.94 127 TYR A N 1
ATOM 988 C CA . TYR A 1 127 ? -2.33 1.642 5.562 1 98.94 127 TYR A CA 1
ATOM 989 C C . TYR A 1 127 ? -0.964 1.17 5.082 1 98.94 127 TYR A C 1
ATOM 991 O O . TYR A 1 127 ? -0.347 0.3 5.699 1 98.94 127 TYR A O 1
ATOM 999 N N . THR A 1 128 ? -0.519 1.628 3.982 1 98.94 128 THR A N 1
ATOM 1000 C CA . THR A 1 128 ? 0.849 1.577 3.477 1 98.94 128 THR A CA 1
ATOM 1001 C C . THR A 1 128 ? 1.303 2.955 3.006 1 98.94 128 THR A C 1
ATOM 1003 O O . THR A 1 128 ? 0.75 3.504 2.051 1 98.94 128 THR A O 1
ATOM 1006 N N . TYR A 1 129 ? 2.248 3.549 3.68 1 98.94 129 TYR A N 1
ATOM 1007 C CA . TYR A 1 129 ? 2.979 4.723 3.219 1 98.94 129 TYR A CA 1
ATOM 1008 C C . TYR A 1 129 ? 4.324 4.328 2.623 1 98.94 129 TYR A C 1
ATOM 1010 O O . TYR A 1 129 ? 5.086 3.572 3.236 1 98.94 129 TYR A O 1
ATOM 1018 N N . THR A 1 130 ? 4.59 4.805 1.466 1 98.88 130 THR A N 1
ATOM 1019 C CA . THR A 1 130 ? 5.965 4.797 0.972 1 98.88 130 THR A CA 1
ATOM 1020 C C . THR A 1 130 ? 6.543 6.207 0.969 1 98.88 130 THR A C 1
ATOM 1022 O O . THR A 1 130 ? 5.844 7.172 0.66 1 98.88 130 THR A O 1
ATOM 1025 N N . TYR A 1 131 ? 7.766 6.305 1.387 1 98.69 131 TYR A N 1
ATOM 1026 C CA . TYR A 1 131 ? 8.469 7.578 1.507 1 98.69 131 TYR A CA 1
ATOM 1027 C C . TYR A 1 131 ? 9.75 7.578 0.681 1 98.69 131 TYR A C 1
ATOM 1029 O O . TYR A 1 131 ? 10.398 6.539 0.53 1 98.69 131 TYR A O 1
ATOM 1037 N N . GLU A 1 132 ? 10.086 8.719 0.21 1 97.25 132 GLU A N 1
ATOM 1038 C CA . GLU A 1 132 ? 11.398 8.953 -0.387 1 97.25 132 GLU A CA 1
ATOM 1039 C C . GLU A 1 132 ? 12.016 10.242 0.14 1 97.25 132 GLU A C 1
ATOM 1041 O O . GLU A 1 132 ? 11.312 11.234 0.371 1 97.25 132 GLU A O 1
ATOM 1046 N N . PHE A 1 133 ? 13.297 10.164 0.386 1 95.62 133 PHE A N 1
ATOM 1047 C CA . PHE A 1 133 ? 14.062 11.352 0.73 1 95.62 133 PHE A CA 1
ATOM 1048 C C . PHE A 1 133 ? 14.508 12.094 -0.525 1 95.62 133 PHE A C 1
ATOM 1050 O O . PHE A 1 133 ? 15.352 11.602 -1.28 1 95.62 133 PHE A O 1
ATOM 1057 N N . GLU A 1 134 ? 13.867 13.141 -0.791 1 87.88 134 GLU A N 1
ATOM 1058 C CA . GLU A 1 134 ? 14.156 13.953 -1.967 1 87.88 134 GLU A CA 1
ATOM 1059 C C . GLU A 1 134 ? 14.328 15.422 -1.592 1 87.88 134 GLU A C 1
ATOM 1061 O O . GLU A 1 134 ? 13.477 16 -0.909 1 87.88 134 GLU A O 1
ATOM 1066 N N . ASN A 1 135 ? 15.422 15.961 -2.055 1 90.12 135 ASN A N 1
ATOM 1067 C CA . ASN A 1 135 ? 15.703 17.375 -1.849 1 90.12 135 ASN A CA 1
ATOM 1068 C C . ASN A 1 135 ? 15.648 17.75 -0.369 1 90.12 135 ASN A C 1
ATOM 1070 O O . ASN A 1 135 ? 15 18.734 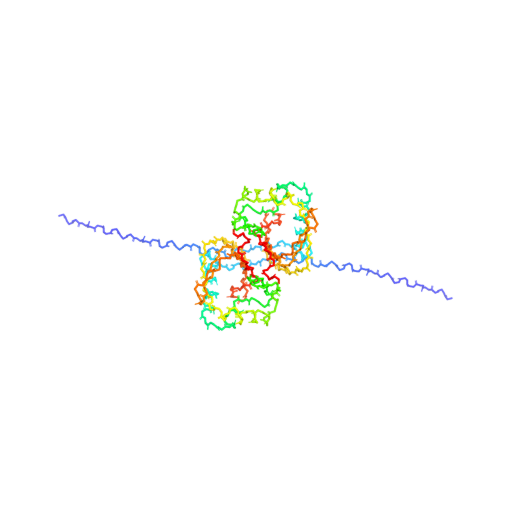0.004 1 90.12 135 ASN A O 1
ATOM 1074 N N . GLY A 1 136 ? 16.094 16.891 0.471 1 92.94 136 GLY A N 1
ATOM 1075 C CA . GLY A 1 136 ? 16.25 17.203 1.882 1 92.94 136 GLY A CA 1
ATOM 1076 C C . GLY A 1 136 ? 15 16.938 2.697 1 92.94 136 GLY A C 1
ATOM 1077 O O . GLY A 1 136 ? 14.93 17.312 3.873 1 92.94 136 GLY A O 1
ATOM 1078 N N . GLN A 1 137 ? 14.055 16.328 2.082 1 95.94 137 GLN A N 1
ATOM 1079 C CA . GLN A 1 137 ? 12.805 16.094 2.793 1 95.94 137 GLN A CA 1
ATOM 1080 C C . GLN A 1 137 ? 12.297 14.68 2.539 1 95.94 137 GLN A C 1
ATOM 1082 O O . GLN A 1 137 ? 12.461 14.141 1.443 1 95.94 137 GLN A O 1
ATOM 1087 N N . TRP A 1 138 ? 11.734 14.094 3.607 1 97.88 138 TRP A N 1
ATOM 1088 C CA . TRP A 1 138 ? 10.969 12.867 3.451 1 97.88 138 TRP A CA 1
ATOM 1089 C C . TRP A 1 138 ? 9.539 13.164 3.02 1 97.88 138 TRP A C 1
ATOM 1091 O O . TRP A 1 138 ? 8.805 13.852 3.727 1 97.88 138 TRP A O 1
ATOM 1101 N N . LEU A 1 139 ? 9.172 12.648 1.825 1 98.5 139 LEU A N 1
ATOM 1102 C CA . LEU A 1 139 ? 7.828 12.867 1.303 1 98.5 139 LEU A CA 1
ATOM 1103 C C . LEU A 1 139 ? 7.145 11.547 0.976 1 98.5 139 LEU A C 1
ATOM 1105 O O . LEU A 1 139 ? 7.816 10.547 0.702 1 98.5 139 LEU A O 1
ATOM 1109 N N . ILE A 1 140 ? 5.809 11.57 1.045 1 98.81 140 ILE A N 1
ATOM 1110 C CA . ILE A 1 140 ? 5.004 10.406 0.685 1 98.81 140 ILE A CA 1
ATOM 1111 C C . ILE A 1 140 ? 5.016 10.219 -0.83 1 98.81 140 ILE A C 1
ATOM 1113 O O . ILE A 1 140 ? 4.645 11.125 -1.577 1 98.81 140 ILE A O 1
ATOM 1117 N N . THR A 1 141 ? 5.465 9.023 -1.291 1 98.62 141 THR A N 1
ATOM 1118 C CA . THR A 1 141 ? 5.426 8.711 -2.715 1 98.62 141 THR A CA 1
ATOM 1119 C C . THR A 1 141 ? 4.184 7.902 -3.059 1 98.62 141 THR A C 1
ATOM 1121 O O . THR A 1 141 ? 3.74 7.891 -4.207 1 98.62 141 THR A O 1
ATOM 1124 N N . SER A 1 142 ? 3.662 7.172 -2.135 1 98.88 142 SER A N 1
ATOM 1125 C CA . SER A 1 142 ? 2.35 6.547 -2.256 1 98.88 142 SER A CA 1
ATOM 1126 C C . SER A 1 142 ? 1.693 6.371 -0.891 1 98.88 142 SER A C 1
ATOM 1128 O O . SER A 1 142 ? 2.381 6.281 0.128 1 98.88 142 SER A O 1
ATOM 1130 N N . HIS A 1 143 ? 0.424 6.418 -0.882 1 98.94 143 HIS A N 1
ATOM 1131 C CA . HIS A 1 143 ? -0.427 6.254 0.292 1 98.94 143 HIS A CA 1
ATOM 1132 C C . HIS A 1 143 ? -1.645 5.395 -0.026 1 98.94 143 HIS A C 1
ATOM 1134 O O . HIS A 1 143 ? -2.514 5.801 -0.801 1 98.94 143 HIS A O 1
ATOM 1140 N N . HIS A 1 144 ? -1.653 4.195 0.484 1 98.94 144 HIS A N 1
ATOM 1141 C CA . HIS A 1 144 ? -2.771 3.268 0.356 1 98.94 144 HIS A CA 1
ATOM 1142 C C . HIS A 1 144 ? -3.488 3.08 1.689 1 98.94 144 HIS A C 1
ATOM 1144 O O . HIS A 1 144 ? -2.914 2.537 2.637 1 98.94 144 HIS A O 1
ATOM 1150 N N . SER A 1 145 ? -4.602 3.619 1.771 1 98.81 145 SER A N 1
ATOM 1151 C CA . SER A 1 145 ? -5.473 3.451 2.928 1 98.81 145 SER A CA 1
ATOM 1152 C C . SER A 1 145 ? -6.754 2.711 2.553 1 98.81 145 SER A C 1
ATOM 1154 O O . SER A 1 145 ? -7.367 3.006 1.525 1 98.81 145 SER A O 1
ATOM 1156 N N . SER A 1 146 ? -7.121 1.701 3.346 1 98.69 146 SER A N 1
ATOM 1157 C CA . SER A 1 146 ? -8.32 0.935 3.041 1 98.69 146 SER A CA 1
ATOM 1158 C C . SER A 1 146 ? -9.023 0.472 4.316 1 98.69 146 SER A C 1
ATOM 1160 O O . SER A 1 146 ? -8.367 0.112 5.293 1 98.69 146 SER A O 1
ATOM 1162 N N . MET A 1 147 ? -10.328 0.464 4.25 1 97.31 147 MET A N 1
ATOM 1163 C CA . MET A 1 147 ? -11.117 -0.05 5.367 1 97.31 147 MET A CA 1
ATOM 1164 C C . MET A 1 147 ? -10.867 -1.541 5.566 1 97.31 147 MET A C 1
ATOM 1166 O O . MET A 1 147 ? -10.43 -2.23 4.645 1 97.31 147 MET A O 1
ATOM 1170 N N . MET A 1 148 ? -11.117 -2.027 6.816 1 97.5 148 MET A N 1
ATOM 1171 C CA . MET A 1 148 ? -11.086 -3.465 7.07 1 97.5 148 MET A CA 1
ATOM 1172 C C . MET A 1 148 ? -12.125 -4.191 6.215 1 97.5 148 MET A C 1
ATOM 1174 O O . MET A 1 148 ? -13.281 -3.777 6.152 1 97.5 148 MET A O 1
ATOM 1178 N N . PRO A 1 149 ? -11.703 -5.273 5.586 1 94.19 149 PRO A N 1
ATOM 1179 C CA . PRO A 1 149 ? -12.617 -5.898 4.625 1 94.19 149 PRO A CA 1
ATOM 1180 C C . PRO A 1 149 ? -13.633 -6.82 5.289 1 94.19 149 PRO A C 1
ATOM 1182 O O . PRO A 1 149 ? -14.664 -7.133 4.695 1 94.19 149 PRO A O 1
ATOM 1185 N N . GLU A 1 150 ? -13.203 -7.395 6.406 1 89.38 150 GLU A N 1
ATOM 1186 C CA . GLU A 1 150 ? -14.109 -8.336 7.059 1 89.38 150 GLU A CA 1
ATOM 1187 C C . GLU A 1 150 ? -15.141 -7.613 7.914 1 89.38 150 GLU A C 1
ATOM 1189 O O . GLU A 1 150 ? -14.844 -6.57 8.508 1 89.38 150 GLU A O 1
ATOM 1194 N N . LYS A 1 151 ? -16.391 -8.164 7.938 1 76.62 151 LYS A N 1
ATOM 1195 C CA . LYS A 1 151 ? -17.484 -7.613 8.719 1 76.62 151 LYS A CA 1
ATOM 1196 C C . LYS A 1 151 ? -17.516 -8.195 10.133 1 76.62 151 LYS A C 1
ATOM 1198 O O . LYS A 1 151 ? -17.094 -9.328 10.344 1 76.62 151 LYS A O 1
ATOM 1203 N N . MET B 1 1 ? 49.531 8.312 60 1 37.97 1 MET B N 1
ATOM 1204 C CA . MET B 1 1 ? 49.375 7.605 58.719 1 37.97 1 MET B CA 1
ATOM 1205 C C . MET B 1 1 ? 48.312 8.258 57.844 1 37.97 1 MET B C 1
ATOM 1207 O O . MET B 1 1 ? 47.156 8.344 58.25 1 37.97 1 MET B O 1
ATOM 1211 N N . ARG B 1 2 ? 48.688 9.359 57.125 1 49.56 2 ARG B N 1
ATOM 1212 C CA . ARG B 1 2 ? 47.906 10.172 56.219 1 49.56 2 ARG B CA 1
ATOM 1213 C C . ARG B 1 2 ? 47.25 9.312 55.125 1 49.56 2 ARG B C 1
ATOM 1215 O O . ARG B 1 2 ? 47.938 8.5 54.5 1 49.56 2 ARG B O 1
ATOM 1222 N N . ILE B 1 3 ? 46 8.914 55.281 1 49.09 3 ILE B N 1
ATOM 1223 C CA . ILE B 1 3 ? 45.156 8.18 54.344 1 49.09 3 ILE B CA 1
ATOM 1224 C C . ILE B 1 3 ? 45.031 8.953 53.031 1 49.09 3 ILE B C 1
ATOM 1226 O O . ILE B 1 3 ? 44.531 10.086 53.031 1 49.09 3 ILE B O 1
ATOM 1230 N N . MET B 1 4 ? 45.969 8.82 52.156 1 46.5 4 MET B N 1
ATOM 1231 C CA . MET B 1 4 ? 45.906 9.375 50.812 1 46.5 4 MET B CA 1
ATOM 1232 C C . MET B 1 4 ? 44.688 8.812 50.062 1 46.5 4 MET B C 1
ATOM 1234 O O . MET B 1 4 ? 44.531 7.594 49.938 1 46.5 4 MET B O 1
ATOM 1238 N N . ILE B 1 5 ? 43.562 9.367 50.125 1 48.69 5 ILE B N 1
ATOM 1239 C CA . ILE B 1 5 ? 42.344 9.031 49.344 1 48.69 5 ILE B CA 1
ATOM 1240 C C . ILE B 1 5 ? 42.625 9.227 47.875 1 48.69 5 ILE B C 1
ATOM 1242 O O . ILE B 1 5 ? 42.938 10.328 47.406 1 48.69 5 ILE B O 1
ATOM 1246 N N . ALA B 1 6 ? 43.062 8.219 47.094 1 47.34 6 ALA B N 1
ATOM 1247 C CA . ALA B 1 6 ? 43.188 8.219 45.656 1 47.34 6 ALA B CA 1
ATOM 1248 C C . ALA B 1 6 ? 41.844 8.43 44.969 1 47.34 6 ALA B C 1
ATOM 1250 O O . ALA B 1 6 ? 40.906 7.664 45.188 1 47.34 6 ALA B O 1
ATOM 1251 N N . ALA B 1 7 ? 41.469 9.672 44.688 1 48.88 7 ALA B N 1
ATOM 1252 C CA . ALA B 1 7 ? 40.281 9.977 43.906 1 48.88 7 ALA B CA 1
ATOM 1253 C C . ALA B 1 7 ? 40.375 9.352 42.5 1 48.88 7 ALA B C 1
ATOM 1255 O O . ALA B 1 7 ? 41.344 9.562 41.781 1 48.88 7 ALA B O 1
ATOM 1256 N N . THR B 1 8 ? 39.812 8.188 42.281 1 50.34 8 THR B N 1
ATOM 1257 C CA . THR B 1 8 ? 39.719 7.582 40.938 1 50.34 8 THR B CA 1
ATOM 1258 C C . THR B 1 8 ? 38.875 8.422 40.031 1 50.34 8 THR B C 1
ATOM 1260 O O . THR B 1 8 ? 37.688 8.68 40.312 1 50.34 8 THR B O 1
ATOM 1263 N N . LEU B 1 9 ? 39.406 9.336 39.25 1 48.91 9 LEU B N 1
ATOM 1264 C CA . LEU B 1 9 ? 38.719 10.047 38.188 1 48.91 9 LEU B CA 1
ATOM 1265 C C . LEU B 1 9 ? 38.156 9.078 37.156 1 48.91 9 LEU B C 1
ATOM 1267 O O . LEU B 1 9 ? 38.906 8.312 36.531 1 48.91 9 LEU B O 1
ATOM 1271 N N . ILE B 1 10 ? 36.875 8.719 37.281 1 51.19 10 ILE B N 1
ATOM 1272 C CA . ILE B 1 10 ? 36.188 7.938 36.281 1 51.19 10 ILE B CA 1
ATOM 1273 C C . ILE B 1 10 ? 36 8.773 35 1 51.19 10 ILE B C 1
ATOM 1275 O O . ILE B 1 10 ? 35.312 9.797 35.031 1 51.19 10 ILE B O 1
ATOM 1279 N N . LEU B 1 11 ? 36.938 8.789 34.094 1 52.31 11 LEU B N 1
ATOM 1280 C CA . LEU B 1 11 ? 36.75 9.352 32.75 1 52.31 11 LEU B CA 1
ATOM 1281 C C . LEU B 1 11 ? 35.594 8.648 32.031 1 52.31 11 LEU B C 1
ATOM 1283 O O . LEU B 1 11 ? 35.656 7.441 31.781 1 52.31 11 LEU B O 1
ATOM 1287 N N . GLY B 1 12 ? 34.406 9.234 32.062 1 48.5 12 GLY B N 1
ATOM 1288 C CA . GLY B 1 12 ? 33.281 8.758 31.266 1 48.5 12 GLY B CA 1
ATOM 1289 C C . GLY B 1 12 ? 33.531 8.875 29.781 1 48.5 12 GLY B C 1
ATOM 1290 O O . GLY B 1 12 ? 33.75 9.969 29.266 1 48.5 12 GLY B O 1
ATOM 1291 N N . LEU B 1 13 ? 34.031 7.832 29.125 1 49.97 13 LEU B N 1
ATOM 1292 C CA . LEU B 1 13 ? 34.094 7.754 27.656 1 49.97 13 LEU B CA 1
ATOM 1293 C C . LEU B 1 13 ? 32.688 7.875 27.062 1 49.97 13 LEU B C 1
ATOM 1295 O O . LEU B 1 13 ? 31.828 7.02 27.297 1 49.97 13 LEU B O 1
ATOM 1299 N N . ALA B 1 14 ? 32.344 9.062 26.625 1 55.03 14 ALA B N 1
ATOM 1300 C CA . ALA B 1 14 ? 31.156 9.242 25.781 1 55.03 14 ALA B CA 1
ATOM 1301 C C . ALA B 1 14 ? 31.234 8.344 24.547 1 55.03 14 ALA B C 1
ATOM 1303 O O . ALA B 1 14 ? 32.156 8.469 23.734 1 55.03 14 ALA B O 1
ATOM 1304 N N . GLN B 1 15 ? 30.578 7.168 24.547 1 47.53 15 GLN B N 1
ATOM 1305 C CA . GLN B 1 15 ? 30.406 6.367 23.344 1 47.53 15 GLN B CA 1
ATOM 1306 C C . GLN B 1 15 ? 29.688 7.164 22.25 1 47.53 15 GLN B C 1
ATOM 1308 O O . GLN B 1 15 ? 28.5 7.465 22.375 1 47.53 15 GLN B O 1
ATOM 1313 N N . ILE B 1 16 ? 30.359 7.887 21.516 1 50.84 16 ILE B N 1
ATOM 1314 C CA . ILE B 1 16 ? 29.75 8.422 20.297 1 50.84 16 ILE B CA 1
ATOM 1315 C C . ILE B 1 16 ? 29.156 7.285 19.469 1 50.84 16 ILE B C 1
ATOM 1317 O O . ILE B 1 16 ? 29.875 6.371 19.047 1 50.84 16 ILE B O 1
ATOM 1321 N N . GLN B 1 17 ? 27.844 6.984 19.609 1 49.25 17 GLN B N 1
ATOM 1322 C CA . GLN B 1 17 ? 27.203 6.055 18.688 1 49.25 17 GLN B CA 1
ATOM 1323 C C . GLN B 1 17 ? 27.531 6.41 17.234 1 49.25 17 GLN B C 1
ATOM 1325 O O . GLN B 1 17 ? 27.438 7.574 16.844 1 49.25 17 GLN B O 1
ATOM 1330 N N . PRO B 1 18 ? 28.281 5.559 16.609 1 42.81 18 PRO B N 1
ATOM 1331 C CA . PRO B 1 18 ? 28.578 5.848 15.203 1 42.81 18 PRO B CA 1
ATOM 1332 C C . PRO B 1 18 ? 27.328 6.23 14.398 1 42.81 18 PRO B C 1
ATOM 1334 O O . PRO B 1 18 ? 26.297 5.562 14.492 1 42.81 18 PRO B O 1
ATOM 1337 N N . VAL B 1 19 ? 27.141 7.52 14.109 1 43.41 19 VAL B N 1
ATOM 1338 C CA . VAL B 1 19 ? 26.234 7.848 13.023 1 43.41 19 VAL B CA 1
ATOM 1339 C C . VAL B 1 19 ? 26.469 6.895 11.852 1 43.41 19 VAL B C 1
ATOM 1341 O O . VAL B 1 19 ? 27.609 6.66 11.445 1 43.41 19 VAL B O 1
ATOM 1344 N N . ALA B 1 20 ? 25.578 5.859 11.602 1 44.06 20 ALA B N 1
ATOM 1345 C CA . ALA B 1 20 ? 25.672 4.949 10.469 1 44.06 20 ALA B CA 1
ATOM 1346 C C . ALA B 1 20 ? 26.188 5.676 9.227 1 44.06 20 ALA B C 1
ATOM 1348 O O . ALA B 1 20 ? 25.625 6.688 8.812 1 44.06 20 ALA B O 1
ATOM 1349 N N . ALA B 1 21 ? 27.484 5.543 8.852 1 45.81 21 ALA B N 1
ATOM 1350 C CA . ALA B 1 21 ? 28.188 6.051 7.676 1 45.81 21 ALA B CA 1
ATOM 1351 C C . ALA B 1 21 ? 27.297 5.949 6.434 1 45.81 21 ALA B C 1
ATOM 1353 O O . ALA B 1 21 ? 26.5 5.023 6.309 1 45.81 21 ALA B O 1
ATOM 1354 N N . ALA B 1 22 ? 27.141 7.094 5.656 1 50.22 22 ALA B N 1
ATOM 1355 C CA . ALA B 1 22 ? 26.531 7.16 4.336 1 50.22 22 ALA B CA 1
ATOM 1356 C C . ALA B 1 22 ? 27.016 6.02 3.445 1 50.22 22 ALA B C 1
ATOM 1358 O O . ALA B 1 22 ? 28.219 5.816 3.289 1 50.22 22 ALA B O 1
ATOM 1359 N N . GLU B 1 23 ? 26.484 4.746 3.447 1 52.5 23 GLU B N 1
ATOM 1360 C CA . GLU B 1 23 ? 26.875 3.607 2.625 1 52.5 23 GLU B CA 1
ATOM 1361 C C . GLU B 1 23 ? 26.594 3.865 1.148 1 52.5 23 GLU B C 1
ATOM 1363 O O . GLU B 1 23 ? 25.656 4.59 0.812 1 52.5 23 GLU B O 1
ATOM 1368 N N . THR B 1 24 ? 27.625 4.117 0.319 1 61 24 THR B N 1
ATOM 1369 C CA . THR B 1 24 ? 27.484 4.145 -1.133 1 61 24 THR B CA 1
ATOM 1370 C C . THR B 1 24 ? 26.922 2.826 -1.647 1 61 24 THR B C 1
ATOM 1372 O O . THR B 1 24 ? 27.375 1.751 -1.252 1 61 24 THR B O 1
ATOM 1375 N N . ALA B 1 25 ? 25.562 2.791 -2.096 1 64.88 25 ALA B N 1
ATOM 1376 C CA . ALA B 1 25 ? 24.938 1.574 -2.598 1 64.88 25 ALA B CA 1
ATOM 1377 C C . ALA B 1 25 ? 25.047 1.486 -4.117 1 64.88 25 ALA B C 1
ATOM 1379 O O . ALA B 1 25 ? 25 2.506 -4.809 1 64.88 25 ALA B O 1
ATOM 1380 N N . LYS B 1 26 ? 25.578 0.324 -4.719 1 80.56 26 LYS B N 1
ATOM 1381 C CA . LYS B 1 26 ? 25.438 -0.009 -6.133 1 80.56 26 LYS B CA 1
ATOM 1382 C C . LYS B 1 26 ? 24 -0.383 -6.469 1 80.56 26 LYS B C 1
ATOM 1384 O O . LYS B 1 26 ? 23.422 -1.287 -5.859 1 80.56 26 LYS B O 1
ATOM 1389 N N . CYS B 1 27 ? 23.359 0.412 -7.375 1 87.06 27 CYS B N 1
ATOM 1390 C CA . CYS B 1 27 ? 21.953 0.191 -7.715 1 87.06 27 CYS B CA 1
ATOM 1391 C C . CYS B 1 27 ? 21.828 -0.776 -8.883 1 87.06 27 CYS B C 1
ATOM 1393 O O . CYS B 1 27 ? 22.531 -0.651 -9.883 1 87.06 27 CYS B O 1
ATOM 1395 N N . ALA B 1 28 ? 20.969 -1.786 -8.719 1 84.38 28 ALA B N 1
ATOM 1396 C CA . ALA B 1 28 ? 20.672 -2.697 -9.812 1 84.38 28 ALA B CA 1
ATOM 1397 C C . ALA B 1 28 ? 19.906 -1.98 -10.93 1 84.38 28 ALA B C 1
ATOM 1399 O O . ALA B 1 28 ? 18.891 -1.332 -10.672 1 84.38 28 ALA B O 1
ATOM 1400 N N . PRO B 1 29 ? 20.484 -2.051 -12.102 1 86.94 29 PRO B N 1
ATOM 1401 C CA . PRO B 1 29 ? 19.688 -1.475 -13.195 1 86.94 29 PRO B CA 1
ATOM 1402 C C . PRO B 1 29 ? 18.391 -2.229 -13.445 1 86.94 29 PRO B C 1
ATOM 1404 O O . PRO B 1 29 ? 18.375 -3.463 -13.453 1 86.94 29 PRO B O 1
ATOM 1407 N N . VAL B 1 30 ? 17.328 -1.503 -13.508 1 94.62 30 VAL B N 1
ATOM 1408 C CA . VAL B 1 30 ? 16.016 -2.105 -13.742 1 94.62 30 VAL B CA 1
ATOM 1409 C C . VAL B 1 30 ? 15.117 -1.111 -14.469 1 94.62 30 VAL B C 1
ATOM 1411 O O . VAL B 1 30 ? 15.203 0.097 -14.242 1 94.62 30 VAL B O 1
ATOM 1414 N N . SER B 1 31 ? 14.281 -1.604 -15.40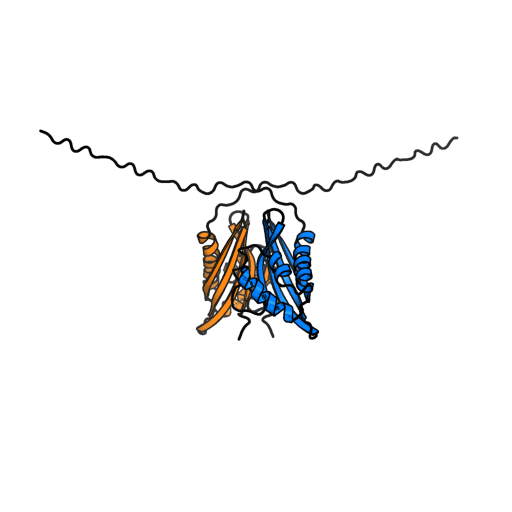6 1 96.5 31 SER B N 1
ATOM 1415 C CA . SER B 1 31 ? 13.32 -0.777 -16.125 1 96.5 31 SER B CA 1
ATOM 1416 C C . SER B 1 31 ? 11.922 -0.907 -15.531 1 96.5 31 SER B C 1
ATOM 1418 O O . SER B 1 31 ? 11.648 -1.832 -14.766 1 96.5 31 SER B O 1
ATOM 1420 N N . GLU B 1 32 ? 11.078 0.033 -15.875 1 97.75 32 GLU B N 1
ATOM 1421 C CA . GLU B 1 32 ? 9.68 -0.055 -15.453 1 97.75 32 GLU B CA 1
ATOM 1422 C C . GLU B 1 32 ? 9.023 -1.334 -15.969 1 97.75 32 GLU B C 1
ATOM 1424 O O . GLU B 1 32 ? 8.227 -1.956 -15.266 1 97.75 32 GLU B O 1
ATOM 1429 N N . LYS B 1 33 ? 9.367 -1.685 -17.203 1 98.06 33 LYS B N 1
ATOM 1430 C CA . LYS B 1 33 ? 8.836 -2.912 -17.797 1 98.06 33 LYS B CA 1
ATOM 1431 C C . LYS B 1 33 ? 9.227 -4.133 -16.969 1 98.06 33 LYS B C 1
ATOM 1433 O O . LYS B 1 33 ? 8.414 -5.031 -16.75 1 98.06 33 LYS B O 1
ATOM 1438 N N . GLU B 1 34 ? 10.43 -4.168 -16.516 1 97.94 34 GLU B N 1
ATOM 1439 C CA . GLU B 1 34 ? 10.906 -5.285 -15.711 1 97.94 34 GLU B CA 1
ATOM 1440 C C . GLU B 1 34 ? 10.219 -5.32 -14.352 1 97.94 34 GLU B C 1
ATOM 1442 O O . GLU B 1 34 ? 9.906 -6.395 -13.836 1 97.94 34 GLU B O 1
ATOM 1447 N N . ILE B 1 35 ? 9.992 -4.098 -13.758 1 98.62 35 ILE B N 1
ATOM 1448 C CA . ILE B 1 35 ? 9.25 -4.043 -12.508 1 98.62 35 ILE B CA 1
ATOM 1449 C C . ILE B 1 35 ? 7.812 -4.512 -12.734 1 98.62 35 ILE B C 1
ATOM 1451 O O . ILE B 1 35 ? 7.262 -5.266 -11.922 1 98.62 35 ILE B O 1
ATOM 1455 N N . ALA B 1 36 ? 7.195 -4.113 -13.852 1 98.81 36 ALA B N 1
ATOM 1456 C CA . ALA B 1 36 ? 5.84 -4.539 -14.18 1 98.81 36 ALA B CA 1
ATOM 1457 C C . ALA B 1 36 ? 5.754 -6.059 -14.281 1 98.81 36 ALA B C 1
ATOM 1459 O O . ALA B 1 36 ? 4.742 -6.656 -13.906 1 98.81 36 ALA B O 1
ATOM 1460 N N . LYS B 1 37 ? 6.777 -6.711 -14.695 1 98.69 37 LYS B N 1
ATOM 1461 C CA . LYS B 1 37 ? 6.797 -8.156 -14.891 1 98.69 37 LYS B CA 1
ATOM 1462 C C . LYS B 1 37 ? 6.789 -8.891 -13.547 1 98.69 37 LYS B C 1
ATOM 1464 O O . LYS B 1 37 ? 6.516 -10.094 -13.492 1 98.69 37 LYS B O 1
ATOM 1469 N N . LEU B 1 38 ? 7.156 -8.156 -12.531 1 98.81 38 LEU B N 1
ATOM 1470 C CA . LEU B 1 38 ? 7.094 -8.781 -11.211 1 98.81 38 LEU B CA 1
ATOM 1471 C C . LEU B 1 38 ? 5.656 -9.141 -10.852 1 98.81 38 LEU B C 1
ATOM 1473 O O . LEU B 1 38 ? 5.41 -10.172 -10.211 1 98.81 38 LEU B O 1
ATOM 1477 N N . PHE B 1 39 ? 4.727 -8.312 -11.25 1 98.94 39 PHE B N 1
ATOM 1478 C CA . PHE B 1 39 ? 3.332 -8.695 -11.078 1 98.94 39 PHE B CA 1
ATOM 1479 C C . PHE B 1 39 ? 3.006 -9.93 -11.898 1 98.94 39 PHE B C 1
ATOM 1481 O O . PHE B 1 39 ? 2.291 -10.82 -11.43 1 98.94 39 PHE B O 1
ATOM 1488 N N . ASP B 1 40 ? 3.469 -9.961 -13.117 1 98.81 40 ASP B N 1
ATOM 1489 C CA . ASP B 1 40 ? 3.229 -11.125 -13.961 1 98.81 40 ASP B CA 1
ATOM 1490 C C . ASP B 1 40 ? 3.758 -12.398 -13.305 1 98.81 40 ASP B C 1
ATOM 1492 O O . ASP B 1 40 ? 3.107 -13.445 -13.352 1 98.81 40 ASP B O 1
ATOM 1496 N N . ARG B 1 41 ? 4.934 -12.328 -12.711 1 98.81 41 ARG B N 1
ATOM 1497 C CA . ARG B 1 41 ? 5.512 -13.453 -11.992 1 98.81 41 ARG B CA 1
ATOM 1498 C C . ARG B 1 41 ? 4.605 -13.883 -10.844 1 98.81 41 ARG B C 1
ATOM 1500 O O . ARG B 1 41 ? 4.336 -15.078 -10.672 1 98.81 41 ARG B O 1
ATOM 1507 N N . TRP B 1 42 ? 4.148 -12.906 -10.094 1 98.88 42 TRP B N 1
ATOM 1508 C CA . TRP B 1 42 ? 3.252 -13.156 -8.969 1 98.88 42 TRP B CA 1
ATOM 1509 C C . TRP B 1 42 ? 1.949 -13.789 -9.453 1 98.88 42 TRP B C 1
ATOM 1511 O O . TRP B 1 42 ? 1.51 -14.805 -8.906 1 98.88 42 TRP B O 1
ATOM 1521 N N . ASN B 1 43 ? 1.406 -13.195 -10.508 1 98.81 43 ASN B N 1
ATOM 1522 C CA . ASN B 1 43 ? 0.153 -13.672 -11.078 1 98.81 43 ASN B CA 1
ATOM 1523 C C . ASN B 1 43 ? 0.295 -15.086 -11.641 1 98.81 43 ASN B C 1
ATOM 1525 O O . ASN B 1 43 ? -0.603 -15.914 -11.484 1 98.81 43 ASN B O 1
ATOM 1529 N N . THR B 1 44 ? 1.395 -15.367 -12.289 1 98.69 44 THR B N 1
ATOM 1530 C CA . THR B 1 44 ? 1.688 -16.703 -12.789 1 98.69 44 THR B CA 1
ATOM 1531 C C . THR B 1 44 ? 1.781 -17.703 -11.633 1 98.69 44 THR B C 1
ATOM 1533 O O . THR B 1 44 ? 1.344 -18.844 -11.766 1 98.69 44 THR B O 1
ATOM 1536 N N . SER B 1 45 ? 2.357 -17.281 -10.531 1 98.88 45 SER B N 1
ATOM 1537 C CA . SER B 1 45 ? 2.436 -18.156 -9.367 1 98.88 45 SER B CA 1
ATOM 1538 C C . SER B 1 45 ? 1.045 -18.516 -8.859 1 98.88 45 SER B C 1
ATOM 1540 O O . SER B 1 45 ? 0.822 -19.641 -8.391 1 98.88 45 SER B O 1
ATOM 1542 N N . LEU B 1 46 ? 0.079 -17.578 -8.922 1 98.75 46 LEU B N 1
ATOM 1543 C CA . LEU B 1 46 ? -1.291 -17.891 -8.539 1 98.75 46 LEU B CA 1
ATOM 1544 C C . LEU B 1 46 ? -1.835 -19.062 -9.367 1 98.75 46 LEU B C 1
ATOM 1546 O O . LEU B 1 46 ? -2.527 -19.938 -8.836 1 98.75 46 LEU B O 1
ATOM 1550 N N . ALA B 1 47 ? -1.514 -19.062 -10.625 1 98.06 47 ALA B N 1
ATOM 1551 C CA . ALA B 1 47 ? -2.057 -20.031 -11.586 1 98.06 47 ALA B CA 1
ATOM 1552 C C . ALA B 1 47 ? -1.575 -21.438 -11.281 1 98.06 47 ALA B C 1
ATOM 1554 O O . ALA B 1 47 ? -2.18 -22.422 -11.727 1 98.06 47 ALA B O 1
ATOM 1555 N N . THR B 1 48 ? -0.492 -21.594 -10.539 1 98.62 48 THR B N 1
ATOM 1556 C CA . THR B 1 48 ? 0.014 -22.906 -10.164 1 98.62 48 THR B CA 1
ATOM 1557 C C . THR B 1 48 ? -0.9 -23.562 -9.133 1 98.62 48 THR B C 1
ATOM 1559 O O . THR B 1 48 ? -0.843 -24.781 -8.93 1 98.62 48 THR B O 1
ATOM 1562 N N . LEU B 1 49 ? -1.61 -22.719 -8.391 1 98.56 49 LEU B N 1
ATOM 1563 C CA . LEU B 1 49 ? -2.492 -23.125 -7.301 1 98.56 49 LEU B CA 1
ATOM 1564 C C . LEU B 1 49 ? -1.693 -23.719 -6.148 1 98.56 49 LEU B C 1
ATOM 1566 O O . LEU B 1 49 ? -2.238 -24.469 -5.332 1 98.56 49 LEU B O 1
ATOM 1570 N N . LYS B 1 50 ? -0.406 -23.438 -6.07 1 98.81 50 LYS B N 1
ATOM 1571 C CA . LYS B 1 50 ? 0.483 -23.812 -4.977 1 98.81 50 LYS B CA 1
ATOM 1572 C C . LYS B 1 50 ? 0.855 -22.594 -4.133 1 98.81 50 LYS B C 1
ATOM 1574 O O . LYS B 1 50 ? 1.612 -21.734 -4.578 1 98.81 50 LYS B O 1
ATOM 1579 N N . PRO B 1 51 ? 0.393 -22.562 -2.881 1 98.75 51 PRO B N 1
ATOM 1580 C CA . PRO B 1 51 ? 0.68 -21.391 -2.041 1 98.75 51 PRO B CA 1
ATOM 1581 C C . PRO B 1 51 ? 2.176 -21.109 -1.925 1 98.75 51 PRO B C 1
ATOM 1583 O O . PRO B 1 51 ? 2.58 -19.938 -1.879 1 98.75 51 PRO B O 1
ATOM 1586 N N . GLU B 1 52 ? 3.016 -22.094 -1.925 1 98.69 52 GLU B N 1
ATOM 1587 C CA . GLU B 1 52 ? 4.457 -21.922 -1.791 1 98.69 52 GLU B CA 1
ATOM 1588 C C . GLU B 1 52 ? 5.031 -21.156 -2.979 1 98.69 52 GLU B C 1
ATOM 1590 O O . GLU B 1 52 ? 5.965 -20.359 -2.822 1 98.69 52 GLU B O 1
ATOM 1595 N N . ALA B 1 53 ? 4.523 -21.406 -4.16 1 98.75 53 ALA B N 1
ATOM 1596 C CA . ALA B 1 53 ? 4.977 -20.688 -5.355 1 98.75 53 ALA B CA 1
ATOM 1597 C C . ALA B 1 53 ? 4.68 -19.203 -5.254 1 98.75 53 ALA B C 1
ATOM 1599 O O . ALA B 1 53 ? 5.453 -18.375 -5.742 1 98.75 53 ALA B O 1
ATOM 1600 N N . VAL B 1 54 ? 3.537 -18.891 -4.594 1 98.88 54 VAL B N 1
ATOM 1601 C CA . VAL B 1 54 ? 3.141 -17.484 -4.445 1 98.88 54 VAL B CA 1
ATOM 1602 C C . VAL B 1 54 ? 4.027 -16.812 -3.406 1 98.88 54 VAL B C 1
ATOM 1604 O O . VAL B 1 54 ? 4.59 -15.742 -3.664 1 98.88 54 VAL B O 1
ATOM 1607 N N . VAL B 1 55 ? 4.227 -17.484 -2.256 1 98.75 55 VAL B N 1
ATOM 1608 C CA . VAL B 1 55 ? 4.895 -16.844 -1.124 1 98.75 55 VAL B CA 1
ATOM 1609 C C . VAL B 1 55 ? 6.383 -16.703 -1.422 1 98.75 55 VAL B C 1
ATOM 1611 O O . VAL B 1 55 ? 7.059 -15.859 -0.827 1 98.75 55 VAL B O 1
ATOM 1614 N N . LYS B 1 56 ? 6.938 -17.406 -2.418 1 98.06 56 LYS B N 1
ATOM 1615 C CA . LYS B 1 56 ? 8.336 -17.281 -2.836 1 98.06 56 LYS B CA 1
ATOM 1616 C C . LYS B 1 56 ? 8.617 -15.898 -3.402 1 98.06 56 LYS B C 1
ATOM 1618 O O . LYS B 1 56 ? 9.781 -15.492 -3.498 1 98.06 56 LYS B O 1
ATOM 1623 N N . ASN B 1 57 ? 7.566 -15.211 -3.809 1 98.69 57 ASN B N 1
ATOM 1624 C CA . ASN B 1 57 ? 7.727 -13.859 -4.34 1 98.69 57 ASN B CA 1
ATOM 1625 C C . ASN B 1 57 ? 7.965 -12.844 -3.225 1 98.69 57 ASN B C 1
ATOM 1627 O O . ASN B 1 57 ? 8.32 -11.695 -3.49 1 98.69 57 ASN B O 1
ATOM 1631 N N . TYR B 1 58 ? 7.766 -13.242 -1.924 1 98.62 58 TYR B N 1
ATOM 1632 C CA . TYR B 1 58 ? 7.805 -12.328 -0.79 1 98.62 58 TYR B CA 1
ATOM 1633 C C . TYR B 1 58 ? 9.109 -12.477 -0.013 1 98.62 58 TYR B C 1
ATOM 1635 O O . TYR B 1 58 ? 9.594 -13.594 0.188 1 98.62 58 TYR B O 1
ATOM 1643 N N . SER B 1 59 ? 9.688 -11.336 0.373 1 97.56 59 SER B N 1
ATOM 1644 C CA . SER B 1 59 ? 10.812 -11.391 1.3 1 97.56 59 SER B CA 1
ATOM 1645 C C . SER B 1 59 ? 10.383 -11.945 2.654 1 97.56 59 SER B C 1
ATOM 1647 O O . SER B 1 59 ? 9.195 -11.984 2.971 1 97.56 59 SER B O 1
ATOM 1649 N N . GLU B 1 60 ? 11.305 -12.359 3.469 1 95 60 GLU B N 1
ATOM 1650 C CA . GLU B 1 60 ? 11.039 -13.016 4.75 1 95 60 GLU B CA 1
ATOM 1651 C C . GLU B 1 60 ? 10.25 -12.094 5.684 1 95 60 GLU B C 1
ATOM 1653 O O . GLU B 1 60 ? 9.312 -12.539 6.348 1 95 60 GLU B O 1
ATOM 1658 N N . ASN B 1 61 ? 10.539 -10.781 5.68 1 95.5 61 ASN B N 1
ATOM 1659 C CA . ASN B 1 61 ? 9.922 -9.852 6.617 1 95.5 61 ASN B CA 1
ATOM 1660 C C . ASN B 1 61 ? 8.836 -9.016 5.938 1 95.5 61 ASN B C 1
ATOM 1662 O O . ASN B 1 61 ? 8.547 -7.898 6.375 1 95.5 61 ASN B O 1
ATOM 1666 N N . SER B 1 62 ? 8.312 -9.562 4.898 1 98.25 62 SER B N 1
ATOM 1667 C CA . SER B 1 62 ? 7.305 -8.82 4.145 1 98.25 62 SER B CA 1
ATOM 1668 C C . SER B 1 62 ? 6 -8.711 4.922 1 98.25 62 SER B C 1
ATOM 1670 O O . SER B 1 62 ? 5.719 -9.539 5.793 1 98.25 62 SER B O 1
ATOM 1672 N N . VAL B 1 63 ? 5.258 -7.676 4.645 1 98.88 63 VAL B N 1
ATOM 1673 C CA . VAL B 1 63 ? 3.932 -7.465 5.215 1 98.88 63 VAL B CA 1
ATOM 1674 C C . VAL B 1 63 ? 2.869 -7.613 4.129 1 98.88 63 VAL B C 1
ATOM 1676 O O . VAL B 1 63 ? 2.955 -6.973 3.078 1 98.88 63 VAL B O 1
ATOM 1679 N N . LEU B 1 64 ? 1.916 -8.5 4.391 1 98.94 64 LEU B N 1
ATOM 1680 C CA . LEU B 1 64 ? 0.765 -8.656 3.508 1 98.94 64 LEU B CA 1
ATOM 1681 C C . LEU B 1 64 ? -0.504 -8.133 4.172 1 98.94 64 LEU B C 1
ATOM 1683 O O . LEU B 1 64 ? -0.912 -8.641 5.223 1 98.94 64 LEU B O 1
ATOM 1687 N N . LEU B 1 65 ? -1.087 -7.062 3.635 1 98.94 65 LEU B N 1
ATOM 1688 C CA . LEU B 1 65 ? -2.447 -6.602 3.895 1 98.94 65 LEU B CA 1
ATOM 1689 C C . LEU B 1 65 ? -3.395 -7.055 2.787 1 98.94 65 LEU B C 1
ATOM 1691 O O . LEU B 1 65 ? -3.477 -6.418 1.736 1 98.94 65 LEU B O 1
ATOM 1695 N N . ALA B 1 66 ? -4.059 -8.125 3.029 1 98.5 66 ALA B N 1
ATOM 1696 C CA . ALA B 1 66 ? -4.703 -8.891 1.966 1 98.5 66 ALA B CA 1
ATOM 1697 C C . ALA B 1 66 ? -6.105 -8.359 1.681 1 98.5 66 ALA B C 1
ATOM 1699 O O . ALA B 1 66 ? -6.746 -7.777 2.559 1 98.5 66 ALA B O 1
ATOM 1700 N N . THR B 1 67 ? -6.555 -8.617 0.527 1 96 67 THR B N 1
ATOM 1701 C CA . THR B 1 67 ? -7.816 -8.094 0.007 1 96 67 THR B CA 1
ATOM 1702 C C . THR B 1 67 ? -8.977 -8.477 0.917 1 96 67 THR B C 1
ATOM 1704 O O . THR B 1 67 ? -9.875 -7.672 1.164 1 96 67 THR B O 1
ATOM 1707 N N . LEU B 1 68 ? -8.914 -9.633 1.463 1 90.94 68 LEU B N 1
ATOM 1708 C CA . LEU B 1 68 ? -10.117 -10.188 2.076 1 90.94 68 LEU B CA 1
ATOM 1709 C C . LEU B 1 68 ? -9.898 -10.445 3.562 1 90.94 68 LEU B C 1
ATOM 1711 O O . LEU B 1 68 ? -10.664 -11.18 4.188 1 90.94 68 LEU B O 1
ATOM 1715 N N . ALA B 1 69 ? -8.867 -9.93 4.074 1 94.62 69 ALA B N 1
ATOM 1716 C CA . ALA B 1 69 ? -8.555 -10.258 5.465 1 94.62 69 ALA B CA 1
ATOM 1717 C C . ALA B 1 69 ? -8.25 -8.992 6.266 1 94.62 69 ALA B C 1
ATOM 1719 O O . ALA B 1 69 ? -7.559 -8.094 5.777 1 94.62 69 ALA B O 1
ATOM 1720 N N . ASN B 1 70 ? -8.633 -8.961 7.523 1 96.94 70 ASN B N 1
ATOM 1721 C CA . ASN B 1 70 ? -8.312 -7.879 8.445 1 96.94 70 ASN B CA 1
ATOM 1722 C C . ASN B 1 70 ? -6.879 -7.988 8.961 1 96.94 70 ASN B C 1
ATOM 1724 O O . ASN B 1 70 ? -6.176 -6.984 9.07 1 96.94 70 ASN B O 1
ATOM 1728 N N . LYS B 1 71 ? -6.508 -9.195 9.242 1 97.44 71 LYS B N 1
ATOM 1729 C CA . LYS B 1 71 ? -5.25 -9.461 9.938 1 97.44 71 LYS B CA 1
ATOM 1730 C C . LYS B 1 71 ? -4.059 -9.273 9 1 97.44 71 LYS B C 1
ATOM 1732 O O . LYS B 1 71 ? -3.955 -9.953 7.973 1 97.44 71 LYS B O 1
ATOM 1737 N N . PRO B 1 72 ? -3.156 -8.398 9.352 1 98.75 72 PRO B N 1
ATOM 1738 C CA . PRO B 1 72 ? -1.884 -8.391 8.625 1 98.75 72 PRO B CA 1
ATOM 1739 C C . PRO B 1 72 ? -1.148 -9.727 8.703 1 98.75 72 PRO B C 1
ATOM 1741 O O . PRO B 1 72 ? -1.141 -10.375 9.75 1 98.75 72 PRO B O 1
ATOM 1744 N N . ARG B 1 73 ? -0.594 -10.18 7.59 1 98.81 73 ARG B N 1
ATOM 1745 C CA . ARG B 1 73 ? 0.263 -11.367 7.59 1 98.81 73 ARG B CA 1
ATOM 1746 C C . ARG B 1 73 ? 1.736 -10.969 7.621 1 98.81 73 ARG B C 1
ATOM 1748 O O . ARG B 1 73 ? 2.234 -10.328 6.695 1 98.81 73 ARG B O 1
ATOM 1755 N N . LEU B 1 74 ? 2.463 -11.414 8.664 1 98.5 74 LEU B N 1
ATOM 1756 C CA . LEU B 1 74 ? 3.801 -10.906 8.93 1 98.5 74 LEU B CA 1
ATOM 1757 C C . LEU B 1 74 ? 4.844 -12.008 8.805 1 98.5 74 LEU B C 1
ATOM 1759 O O . LEU B 1 74 ? 6.047 -11.734 8.773 1 98.5 74 LEU B O 1
ATOM 1763 N N . THR B 1 75 ? 4.363 -13.242 8.75 1 98.19 75 THR B N 1
ATOM 1764 C CA . THR B 1 75 ? 5.289 -14.367 8.672 1 98.19 75 THR B CA 1
ATOM 1765 C C . THR B 1 75 ? 5.035 -15.188 7.41 1 98.19 75 THR B C 1
ATOM 1767 O O . THR B 1 75 ? 3.959 -15.102 6.812 1 98.19 75 THR B O 1
ATOM 1770 N N . HIS B 1 76 ? 6.094 -15.953 7.086 1 97.75 76 HIS B N 1
ATOM 1771 C CA . HIS B 1 76 ? 5.961 -16.875 5.965 1 97.75 76 HIS B CA 1
ATOM 1772 C C . HIS B 1 76 ? 4.758 -17.797 6.152 1 97.75 76 HIS B C 1
ATOM 1774 O O . HIS B 1 76 ? 3.955 -17.969 5.23 1 97.75 76 HIS B O 1
ATOM 1780 N N . ALA B 1 77 ? 4.586 -18.312 7.309 1 98.19 77 ALA B N 1
ATOM 1781 C CA . ALA B 1 77 ? 3.502 -19.234 7.605 1 98.19 77 ALA B CA 1
ATOM 1782 C C . ALA B 1 77 ? 2.141 -18.562 7.457 1 98.19 77 ALA B C 1
ATOM 1784 O O . ALA B 1 77 ? 1.201 -19.156 6.922 1 98.19 77 ALA B O 1
ATOM 1785 N N . GLU B 1 78 ? 2.023 -17.344 7.938 1 98.5 78 GLU B N 1
ATOM 1786 C CA . GLU B 1 78 ? 0.764 -16.609 7.836 1 98.5 78 GLU B CA 1
ATOM 1787 C C . GLU B 1 78 ? 0.409 -16.328 6.379 1 98.5 78 GLU B C 1
ATOM 1789 O O . GLU B 1 78 ? -0.76 -16.406 5.992 1 98.5 78 GLU B O 1
ATOM 1794 N N . ARG B 1 79 ? 1.371 -15.961 5.605 1 98.69 79 ARG B N 1
ATOM 1795 C CA . ARG B 1 79 ? 1.128 -15.719 4.188 1 98.69 79 ARG B CA 1
ATOM 1796 C C . ARG B 1 79 ? 0.722 -17 3.475 1 98.69 79 ARG B C 1
ATOM 1798 O O . ARG B 1 79 ? -0.19 -17 2.645 1 98.69 79 ARG B O 1
ATOM 1805 N N . LEU B 1 80 ? 1.439 -18.094 3.82 1 98.56 80 LEU B N 1
ATOM 1806 C CA . LEU B 1 80 ? 1.067 -19.391 3.252 1 98.56 80 LEU B CA 1
ATOM 1807 C C . LEU B 1 80 ? -0.397 -19.703 3.535 1 98.56 80 LEU B C 1
ATOM 1809 O O . LEU B 1 80 ? -1.135 -20.109 2.635 1 98.56 80 LEU B O 1
ATOM 1813 N N . GLU B 1 81 ? -0.748 -19.5 4.727 1 98.25 81 GLU B N 1
ATOM 1814 C CA . GLU B 1 81 ? -2.125 -19.781 5.125 1 98.25 81 GLU B CA 1
ATOM 1815 C C . GLU B 1 81 ? -3.113 -18.938 4.328 1 98.25 81 GLU B C 1
ATOM 1817 O O . GLU B 1 81 ? -4.137 -19.438 3.861 1 98.25 81 GLU B O 1
ATOM 1822 N N . TYR B 1 82 ? -2.873 -17.688 4.184 1 98.5 82 TYR B N 1
ATOM 1823 C CA . TYR B 1 82 ? -3.77 -16.828 3.424 1 98.5 82 TYR B CA 1
ATOM 1824 C C . TYR B 1 82 ? -3.918 -17.328 1.99 1 98.5 82 TYR B C 1
ATOM 1826 O O . TYR B 1 82 ? -5.035 -17.438 1.478 1 98.5 82 TYR B O 1
ATOM 1834 N N . PHE B 1 83 ? -2.799 -17.625 1.39 1 98.62 83 PHE B N 1
ATOM 1835 C CA . PHE B 1 83 ? -2.854 -17.969 -0.028 1 98.62 83 PHE B CA 1
ATOM 1836 C C . PHE B 1 83 ? -3.428 -19.359 -0.231 1 98.62 83 PHE B C 1
ATOM 1838 O O . PHE B 1 83 ? -3.967 -19.672 -1.298 1 98.62 83 PHE B O 1
ATOM 1845 N N . GLU B 1 84 ? -3.283 -20.25 0.77 1 98.56 84 GLU B N 1
ATOM 1846 C CA . GLU B 1 84 ? -4.004 -21.516 0.697 1 98.56 84 GLU B CA 1
ATOM 1847 C C . GLU B 1 84 ? -5.496 -21.297 0.473 1 98.56 84 GLU B C 1
ATOM 1849 O O . GLU B 1 84 ? -6.102 -21.922 -0.393 1 98.56 84 GLU B O 1
ATOM 1854 N N . HIS B 1 85 ? -6.043 -20.359 1.162 1 97.44 85 HIS B N 1
ATOM 1855 C CA . HIS B 1 85 ? -7.469 -20.078 1.061 1 97.44 85 HIS B CA 1
ATOM 1856 C C . HIS B 1 85 ? -7.785 -19.297 -0.206 1 97.44 85 HIS B C 1
ATOM 1858 O O . HIS B 1 85 ? -8.758 -19.594 -0.903 1 97.44 85 HIS B O 1
ATOM 1864 N N . PHE B 1 86 ? -7.031 -18.344 -0.505 1 97.94 86 PHE B N 1
ATOM 1865 C CA . PHE B 1 86 ? -7.258 -17.484 -1.663 1 97.94 86 PHE B CA 1
ATOM 1866 C C . PHE B 1 86 ? -7.246 -18.297 -2.949 1 97.94 86 PHE B C 1
ATOM 1868 O O . PHE B 1 86 ? -8.055 -18.062 -3.85 1 97.94 86 PHE B O 1
ATOM 1875 N N . LEU B 1 87 ? -6.32 -19.297 -3.018 1 98.56 87 LEU B N 1
ATOM 1876 C CA . LEU B 1 87 ? -6.133 -20.062 -4.238 1 98.56 87 LEU B CA 1
ATOM 1877 C C . LEU B 1 87 ? -7.305 -21.016 -4.465 1 98.56 87 LEU B C 1
ATOM 1879 O O . LEU B 1 87 ? -7.504 -21.516 -5.578 1 98.56 87 LEU B O 1
ATOM 1883 N N . GLU B 1 88 ? -8.078 -21.297 -3.387 1 98.31 88 GLU B N 1
ATOM 1884 C CA . GLU B 1 88 ? -9.297 -22.078 -3.574 1 98.31 88 GLU B CA 1
ATOM 1885 C C . GLU B 1 88 ? -10.25 -21.391 -4.547 1 98.31 88 GLU B C 1
ATOM 1887 O O . GLU B 1 88 ? -11.047 -22.047 -5.215 1 98.31 88 GLU B O 1
ATOM 1892 N N . LYS B 1 89 ? -10.125 -20.125 -4.676 1 98.06 89 LYS B N 1
ATOM 1893 C CA . LYS B 1 89 ? -11 -19.344 -5.543 1 98.06 89 LYS B CA 1
ATOM 1894 C C . LYS B 1 89 ? -10.453 -19.266 -6.965 1 98.06 89 LYS B C 1
ATOM 1896 O O . LYS B 1 89 ? -11.094 -18.703 -7.855 1 98.06 89 LYS B O 1
ATOM 1901 N N . LYS B 1 90 ? -9.227 -19.719 -7.207 1 98.5 90 LYS B N 1
ATOM 1902 C CA . LYS B 1 90 ? -8.531 -19.734 -8.492 1 98.5 90 LYS B CA 1
ATOM 1903 C C . LYS B 1 90 ? -8.477 -18.344 -9.117 1 98.5 90 LYS B C 1
ATOM 1905 O O . LYS B 1 90 ? -8.875 -18.156 -10.266 1 98.5 90 LYS B O 1
ATOM 1910 N N . PRO B 1 91 ? -7.961 -17.438 -8.391 1 98.5 91 PRO B N 1
ATOM 1911 C CA . PRO B 1 91 ? -7.965 -16.062 -8.859 1 98.5 91 PRO B CA 1
ATOM 1912 C C . PRO B 1 91 ? -7.02 -15.828 -10.031 1 98.5 91 PRO B C 1
ATOM 1914 O O . PRO B 1 91 ? -5.941 -16.422 -10.086 1 98.5 91 PRO B O 1
ATOM 1917 N N . ARG B 1 92 ? -7.434 -14.969 -10.938 1 98.62 92 ARG B N 1
ATOM 1918 C CA . ARG B 1 92 ? -6.613 -14.422 -12.016 1 98.62 92 ARG B CA 1
ATOM 1919 C C . ARG B 1 92 ? -6.652 -12.898 -12.016 1 98.62 92 ARG B C 1
ATOM 1921 O O . ARG B 1 92 ? -7.719 -12.297 -12.133 1 98.62 92 ARG B O 1
ATOM 1928 N N . GLY B 1 93 ? -5.492 -12.344 -11.867 1 98.44 93 GLY B N 1
ATOM 1929 C CA . GLY B 1 93 ? -5.43 -10.898 -11.797 1 98.44 93 GLY B CA 1
ATOM 1930 C C . GLY B 1 93 ? -5.16 -10.242 -13.133 1 98.44 93 GLY B C 1
ATOM 1931 O O . GLY B 1 93 ? -4.473 -10.812 -13.984 1 98.44 93 GLY B O 1
ATOM 1932 N N . HIS B 1 94 ? -5.684 -9.062 -13.258 1 98.5 94 HIS B N 1
ATOM 1933 C CA . HIS B 1 94 ? -5.438 -8.188 -14.398 1 98.5 94 HIS B CA 1
ATOM 1934 C C . HIS B 1 94 ? -5.203 -6.746 -13.945 1 98.5 94 HIS B C 1
ATOM 1936 O O . HIS B 1 94 ? -6.016 -6.188 -13.203 1 98.5 94 HIS B O 1
ATOM 1942 N N . ILE B 1 95 ? -4.156 -6.18 -14.414 1 98.88 95 ILE B N 1
ATOM 1943 C CA . ILE B 1 95 ? -3.875 -4.789 -14.062 1 98.88 95 ILE B CA 1
ATOM 1944 C C . ILE B 1 95 ? -4.793 -3.863 -14.859 1 98.88 95 ILE B C 1
ATOM 1946 O O . ILE B 1 95 ? -4.855 -3.943 -16.078 1 98.88 95 ILE B O 1
ATOM 1950 N N . ASP B 1 96 ? -5.473 -3.002 -14.164 1 98.81 96 ASP B N 1
ATOM 1951 C CA . ASP B 1 96 ? -6.34 -2.018 -14.797 1 98.81 96 ASP B CA 1
ATOM 1952 C C . ASP B 1 96 ? -5.625 -0.679 -14.969 1 98.81 96 ASP B C 1
ATOM 1954 O O . ASP B 1 96 ? -5.816 0.011 -15.969 1 98.81 96 ASP B O 1
ATOM 1958 N N . SER B 1 97 ? -4.84 -0.212 -13.961 1 98.69 97 SER B N 1
ATOM 1959 C CA . SER B 1 97 ? -4.004 0.983 -13.953 1 98.69 97 SER B CA 1
ATOM 1960 C C . SER B 1 97 ? -2.771 0.793 -13.078 1 98.69 97 SER B C 1
ATOM 1962 O O . SER B 1 97 ? -2.797 0.016 -12.125 1 98.69 97 SER B O 1
ATOM 1964 N N . ARG B 1 98 ? -1.758 1.45 -13.453 1 98.62 98 ARG B N 1
ATOM 1965 C CA . ARG B 1 98 ? -0.493 1.233 -12.758 1 98.62 98 ARG B CA 1
ATOM 1966 C C . ARG B 1 98 ? 0.362 2.496 -12.773 1 98.62 98 ARG B C 1
ATOM 1968 O O . ARG B 1 98 ? 0.434 3.193 -13.781 1 98.62 98 ARG B O 1
ATOM 1975 N N . ASP B 1 99 ? 0.988 2.775 -11.711 1 98.62 99 ASP B N 1
ATOM 1976 C CA . ASP B 1 99 ? 2.088 3.725 -11.562 1 98.62 99 ASP B CA 1
ATOM 1977 C C . ASP B 1 99 ? 3.293 3.07 -10.891 1 98.62 99 ASP B C 1
ATOM 1979 O O . ASP B 1 99 ? 3.146 2.371 -9.891 1 98.62 99 ASP B O 1
ATOM 1983 N N . ILE B 1 100 ? 4.48 3.242 -11.531 1 98.75 100 ILE B N 1
ATOM 1984 C CA . ILE B 1 100 ? 5.684 2.613 -10.992 1 98.75 100 ILE B CA 1
ATOM 1985 C C . ILE B 1 100 ? 6.715 3.684 -10.648 1 98.75 100 ILE B C 1
ATOM 1987 O O . ILE B 1 100 ? 6.949 4.605 -11.43 1 98.75 100 ILE B O 1
ATOM 1991 N N . LYS B 1 101 ? 7.223 3.572 -9.469 1 97.75 101 LYS B N 1
ATOM 1992 C CA . LYS B 1 101 ? 8.383 4.355 -9.047 1 97.75 101 LYS B CA 1
ATOM 1993 C C . LYS B 1 101 ? 9.57 3.453 -8.75 1 97.75 101 LYS B C 1
ATOM 1995 O O . LYS B 1 101 ? 9.43 2.426 -8.086 1 97.75 101 LYS B O 1
ATOM 2000 N N . ILE B 1 102 ? 10.711 3.891 -9.281 1 96.69 102 ILE B N 1
ATOM 2001 C CA . ILE B 1 102 ? 11.922 3.098 -9.109 1 96.69 102 ILE B CA 1
ATOM 2002 C C . ILE B 1 102 ? 13 3.936 -8.414 1 96.69 102 ILE B C 1
ATOM 2004 O O . ILE B 1 102 ? 13.195 5.105 -8.758 1 96.69 102 ILE B O 1
ATOM 2008 N N . GLY B 1 103 ? 13.57 3.379 -7.363 1 93 103 GLY B N 1
ATOM 2009 C CA . GLY B 1 103 ? 14.766 3.924 -6.75 1 93 103 GLY B CA 1
ATOM 2010 C C . GLY B 1 103 ? 15.938 2.955 -6.762 1 93 103 GLY B C 1
ATOM 2011 O O . GLY B 1 103 ? 15.938 1.987 -7.527 1 93 103 GLY B O 1
ATOM 2012 N N . CYS B 1 104 ? 16.938 3.336 -5.996 1 91.44 104 CYS B N 1
ATOM 2013 C CA . CYS B 1 104 ? 18.094 2.453 -5.922 1 91.44 104 CYS B CA 1
ATOM 2014 C C . CYS B 1 104 ? 17.75 1.171 -5.168 1 91.44 104 CYS B C 1
ATOM 2016 O O . CYS B 1 104 ? 17.641 1.178 -3.943 1 91.44 104 CYS B O 1
ATOM 2018 N N . ASN B 1 105 ? 17.484 0.044 -5.816 1 93.5 105 ASN B N 1
ATOM 2019 C CA . ASN B 1 105 ? 17.25 -1.301 -5.309 1 93.5 105 ASN B CA 1
ATOM 2020 C C . ASN B 1 105 ? 15.875 -1.404 -4.637 1 93.5 105 ASN B C 1
ATOM 2022 O O . ASN B 1 105 ? 15.68 -2.217 -3.732 1 93.5 105 ASN B O 1
ATOM 2026 N N . TRP B 1 106 ? 15.055 -0.513 -5.047 1 96.44 106 TRP B N 1
ATOM 2027 C CA . TRP B 1 106 ? 13.672 -0.612 -4.59 1 96.44 106 TRP B CA 1
ATOM 2028 C C . TRP B 1 106 ? 12.711 -0.091 -5.652 1 96.44 106 TRP B C 1
ATOM 2030 O O . TRP B 1 106 ? 13.117 0.628 -6.57 1 96.44 106 TRP B O 1
ATOM 2040 N N . ALA B 1 107 ? 11.469 -0.482 -5.566 1 98.25 107 ALA B N 1
ATOM 2041 C CA . ALA B 1 107 ? 10.422 -0.019 -6.469 1 98.25 107 ALA B CA 1
ATOM 2042 C C . ALA B 1 107 ? 9.047 -0.11 -5.809 1 98.25 107 ALA B C 1
ATOM 2044 O O . ALA B 1 107 ? 8.859 -0.873 -4.859 1 98.25 107 ALA B O 1
ATOM 2045 N N . VAL B 1 108 ? 8.211 0.706 -6.238 1 98.81 108 VAL B N 1
ATOM 2046 C CA . VAL B 1 108 ? 6.801 0.671 -5.879 1 98.81 108 VAL B CA 1
ATOM 2047 C C . VAL B 1 108 ? 5.949 0.511 -7.137 1 98.81 108 VAL B C 1
ATOM 2049 O O . VAL B 1 108 ? 6.18 1.191 -8.141 1 98.81 108 VAL B O 1
ATOM 2052 N N . ASP B 1 109 ? 5.105 -0.433 -7.148 1 98.94 109 ASP B N 1
ATOM 2053 C CA . ASP B 1 109 ? 4.066 -0.632 -8.156 1 98.94 109 ASP B CA 1
ATOM 2054 C C . ASP B 1 109 ? 2.674 -0.477 -7.543 1 98.94 109 ASP B C 1
ATOM 2056 O O . ASP B 1 109 ? 2.26 -1.291 -6.715 1 98.94 109 ASP B O 1
ATOM 2060 N N . VAL B 1 110 ? 1.972 0.611 -7.91 1 98.94 110 VAL B N 1
ATOM 2061 C CA . VAL B 1 110 ? 0.717 0.981 -7.262 1 98.94 110 VAL B CA 1
ATOM 2062 C C . VAL B 1 110 ? -0.348 1.262 -8.32 1 98.94 110 VAL B C 1
ATOM 2064 O O . VAL B 1 110 ? -0.057 1.855 -9.359 1 98.94 110 VAL B O 1
ATOM 2067 N N . GLY B 1 111 ? -1.574 0.759 -8.086 1 98.81 111 GLY B N 1
ATOM 2068 C CA . GLY B 1 111 ? -2.66 0.977 -9.023 1 98.81 111 GLY B CA 1
ATOM 2069 C C . GLY B 1 111 ? -3.908 0.181 -8.695 1 98.81 111 GLY B C 1
ATOM 2070 O O . GLY B 1 111 ? -4.266 0.039 -7.523 1 98.81 111 GLY B O 1
ATOM 2071 N N . THR B 1 112 ? -4.578 -0.166 -9.75 1 98.88 112 THR B N 1
ATOM 2072 C CA . THR B 1 112 ? -5.793 -0.962 -9.617 1 98.88 112 THR B CA 1
ATOM 2073 C C . THR B 1 112 ? -5.699 -2.236 -10.445 1 98.88 112 THR B C 1
ATOM 2075 O O . THR B 1 112 ? -5.031 -2.26 -11.484 1 98.88 112 THR B O 1
ATOM 2078 N N . TYR B 1 113 ? -6.289 -3.26 -9.906 1 98.81 113 TYR B N 1
ATOM 2079 C CA . TYR B 1 113 ? -6.398 -4.523 -10.633 1 98.81 113 TYR B CA 1
ATOM 2080 C C . TYR B 1 113 ? -7.742 -5.188 -10.359 1 98.81 113 TYR B C 1
ATOM 2082 O O . TYR B 1 113 ? -8.484 -4.77 -9.469 1 98.81 113 TYR B O 1
ATOM 2090 N N . THR B 1 114 ? -8.094 -6.117 -11.227 1 98.81 114 THR B N 1
ATOM 2091 C CA . THR B 1 114 ? -9.305 -6.914 -11.078 1 98.81 114 THR B CA 1
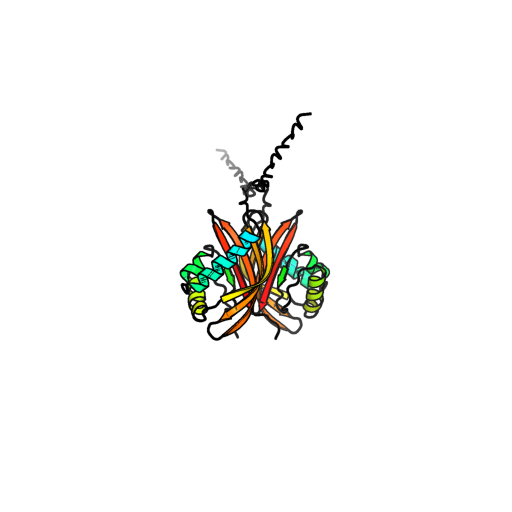ATOM 2092 C C . THR B 1 114 ? -8.969 -8.406 -11.031 1 98.81 114 THR B C 1
ATOM 2094 O O . THR B 1 114 ? -8.227 -8.906 -11.875 1 98.81 114 THR B O 1
ATOM 2097 N N . PHE B 1 115 ? -9.453 -9.078 -10.047 1 98.56 115 PHE B N 1
ATOM 2098 C CA . PHE B 1 115 ? -9.367 -10.531 -10 1 98.56 115 PHE B CA 1
ATOM 2099 C C . PHE B 1 115 ? -10.625 -11.172 -10.586 1 98.56 115 PHE B C 1
ATOM 2101 O O . PHE B 1 115 ? -11.742 -10.758 -10.266 1 98.56 115 PHE B O 1
ATOM 2108 N N . THR B 1 116 ? -10.461 -12.047 -11.445 1 98.62 116 THR B N 1
ATOM 2109 C CA . THR B 1 116 ? -11.516 -12.961 -11.867 1 98.62 116 THR B CA 1
ATOM 2110 C C . THR B 1 116 ? -11.414 -14.281 -11.109 1 98.62 116 THR B C 1
ATOM 2112 O O . THR B 1 116 ? -10.344 -14.883 -11.039 1 98.62 116 THR B O 1
ATOM 2115 N N . LEU B 1 117 ? -12.5 -14.719 -10.578 1 97.94 117 LEU B N 1
ATOM 2116 C CA . LEU B 1 117 ? -12.508 -15.938 -9.773 1 97.94 117 LEU B CA 1
ATOM 2117 C C . LEU B 1 117 ? -13.109 -17.109 -10.555 1 97.94 117 LEU B C 1
ATOM 2119 O O . LEU B 1 117 ? -13.602 -16.922 -11.672 1 97.94 117 LEU B O 1
ATOM 2123 N N . LYS B 1 118 ? -13.016 -18.297 -10.023 1 97.81 118 LYS B N 1
ATOM 2124 C CA . LYS B 1 118 ? -13.43 -19.5 -10.727 1 97.81 118 LYS B CA 1
ATOM 2125 C C . LYS B 1 118 ? -14.922 -19.484 -11.039 1 97.81 118 LYS B C 1
ATOM 2127 O O . LYS B 1 118 ? -15.367 -20.062 -12.031 1 97.81 118 LYS B O 1
ATOM 2132 N N . ASP B 1 119 ? -15.727 -18.844 -10.234 1 97.81 119 ASP B N 1
ATOM 2133 C CA . ASP B 1 119 ? -17.172 -18.797 -10.445 1 97.81 119 ASP B CA 1
ATOM 2134 C C . ASP B 1 119 ? -17.547 -17.703 -11.445 1 97.81 119 ASP B C 1
ATOM 2136 O O . ASP B 1 119 ? -18.719 -17.453 -11.695 1 97.81 119 ASP B O 1
ATOM 2140 N N . GLY B 1 120 ? -16.562 -17.016 -11.938 1 97.69 120 GLY B N 1
ATOM 2141 C CA . GLY B 1 120 ? -16.797 -15.969 -12.93 1 97.69 120 GLY B CA 1
ATOM 2142 C C . GLY B 1 120 ? -16.953 -14.586 -12.32 1 97.69 120 GLY B C 1
ATOM 2143 O O . GLY B 1 120 ? -16.969 -13.586 -13.039 1 97.69 120 GLY B O 1
ATOM 2144 N N . SER B 1 121 ? -17 -14.508 -10.977 1 97.25 121 SER B N 1
ATOM 2145 C CA . SER B 1 121 ? -17.125 -13.211 -10.336 1 97.25 121 SER B CA 1
ATOM 2146 C C . SER B 1 121 ? -15.844 -12.383 -10.5 1 97.25 121 SER B C 1
ATOM 2148 O O . SER B 1 121 ? -14.75 -12.938 -10.633 1 97.25 121 SER B O 1
ATOM 2150 N N . LYS B 1 122 ? -16.047 -11.062 -10.594 1 97.88 122 LYS B N 1
ATOM 2151 C CA . LYS B 1 122 ? -14.945 -10.102 -10.68 1 97.88 122 LYS B CA 1
ATOM 2152 C C . LYS B 1 122 ? -14.836 -9.266 -9.406 1 97.88 122 LYS B C 1
ATOM 2154 O O . LYS B 1 122 ? -15.852 -8.844 -8.844 1 97.88 122 LYS B O 1
ATOM 2159 N N . VAL B 1 123 ? -13.625 -9.102 -8.992 1 96.88 123 VAL B N 1
ATOM 2160 C CA . VAL B 1 123 ? -13.352 -8.328 -7.785 1 96.88 123 VAL B CA 1
ATOM 2161 C C . VAL B 1 123 ? -12.375 -7.199 -8.102 1 96.88 123 VAL B C 1
ATOM 2163 O O . VAL B 1 123 ? -11.156 -7.391 -8.062 1 96.88 123 VAL B O 1
ATOM 2166 N N . PRO B 1 124 ? -12.906 -6.012 -8.445 1 98.06 124 PRO B N 1
ATOM 2167 C CA . PRO B 1 124 ? -12 -4.867 -8.578 1 98.06 124 PRO B CA 1
ATOM 2168 C C . PRO B 1 124 ? -11.352 -4.473 -7.25 1 98.06 124 PRO B C 1
ATOM 2170 O O . PRO B 1 124 ? -12.008 -4.508 -6.207 1 98.06 124 PRO B O 1
ATOM 2173 N N . ALA B 1 125 ? -10.109 -4.152 -7.297 1 98.5 125 ALA B N 1
ATOM 2174 C CA . ALA B 1 125 ? -9.344 -3.852 -6.086 1 98.5 125 ALA B CA 1
ATOM 2175 C C . ALA B 1 125 ? -8.242 -2.834 -6.371 1 98.5 125 ALA B C 1
ATOM 2177 O O . ALA B 1 125 ? -7.984 -2.496 -7.531 1 98.5 125 ALA B O 1
ATOM 2178 N N . ARG B 1 126 ? -7.711 -2.217 -5.434 1 98.88 126 ARG B N 1
ATOM 2179 C CA . ARG B 1 126 ? -6.492 -1.412 -5.461 1 98.88 126 ARG B CA 1
ATOM 2180 C C . ARG B 1 126 ? -5.309 -2.189 -4.895 1 98.88 126 ARG B C 1
ATOM 2182 O O . ARG B 1 126 ? -5.484 -3.053 -4.031 1 98.88 126 ARG B O 1
ATOM 2189 N N . TYR B 1 127 ? -4.113 -1.864 -5.387 1 98.94 127 TYR B N 1
ATOM 2190 C CA . TYR B 1 127 ? -2.951 -2.592 -4.891 1 98.94 127 TYR B CA 1
ATOM 2191 C C . TYR B 1 127 ? -1.75 -1.665 -4.746 1 98.94 127 TYR B C 1
ATOM 2193 O O . TYR B 1 127 ? -1.641 -0.664 -5.457 1 98.94 127 TYR B O 1
ATOM 2201 N N . THR B 1 128 ? -0.907 -1.891 -3.824 1 98.94 128 THR B N 1
ATOM 2202 C CA . THR B 1 128 ? 0.444 -1.362 -3.676 1 98.94 128 THR B CA 1
ATOM 2203 C C . THR B 1 128 ? 1.438 -2.486 -3.4 1 98.94 128 THR B C 1
ATOM 2205 O O . THR B 1 128 ? 1.365 -3.145 -2.359 1 98.94 128 THR B O 1
ATOM 2208 N N . TYR B 1 129 ? 2.322 -2.762 -4.301 1 98.94 129 TYR B N 1
ATOM 2209 C CA . TYR B 1 129 ? 3.498 -3.6 -4.094 1 98.94 129 TYR B CA 1
ATOM 2210 C C . TYR B 1 129 ? 4.734 -2.75 -3.838 1 98.94 129 TYR B C 1
ATOM 2212 O O . TYR B 1 129 ? 5.016 -1.807 -4.582 1 98.94 129 TYR B O 1
ATOM 2220 N N . THR B 1 130 ? 5.426 -3.062 -2.807 1 98.88 130 THR B N 1
ATOM 2221 C CA . THR B 1 130 ? 6.793 -2.572 -2.674 1 98.88 130 THR B CA 1
ATOM 2222 C C . THR B 1 130 ? 7.797 -3.705 -2.879 1 98.88 130 THR B C 1
ATOM 2224 O O . THR B 1 130 ? 7.562 -4.836 -2.445 1 98.88 130 THR B O 1
ATOM 2227 N N . TYR B 1 131 ? 8.828 -3.398 -3.602 1 98.69 131 TYR B N 1
ATOM 2228 C CA . TYR B 1 131 ? 9.859 -4.367 -3.951 1 98.69 131 TYR B CA 1
ATOM 2229 C C . TYR B 1 131 ? 11.234 -3.904 -3.473 1 98.69 131 TYR B C 1
ATOM 2231 O O . TYR B 1 131 ? 11.516 -2.703 -3.445 1 98.69 131 TYR B O 1
ATOM 2239 N N . GLU B 1 132 ? 12.047 -4.84 -3.152 1 97.25 132 GLU B N 1
ATOM 2240 C CA . GLU B 1 132 ? 13.469 -4.598 -2.916 1 97.25 132 GLU B CA 1
ATOM 2241 C C . GLU B 1 132 ? 14.328 -5.625 -3.641 1 97.25 132 GLU B C 1
ATOM 2243 O O . GLU B 1 132 ? 13.961 -6.797 -3.73 1 97.25 132 GLU B O 1
ATOM 2248 N N . PHE B 1 133 ? 15.391 -5.133 -4.199 1 95.56 133 PHE B N 1
ATOM 2249 C CA . PHE B 1 133 ? 16.406 -6.008 -4.777 1 95.56 133 PHE B CA 1
ATOM 2250 C C . PHE B 1 133 ? 17.375 -6.5 -3.711 1 95.56 133 PHE B C 1
ATOM 2252 O O . PHE B 1 133 ? 18.156 -5.719 -3.17 1 95.56 133 PHE B O 1
ATOM 2259 N N . GLU B 1 134 ? 17.219 -7.684 -3.338 1 87.69 134 GLU B N 1
ATOM 2260 C CA . GLU B 1 134 ? 18.047 -8.297 -2.312 1 87.69 134 GLU B CA 1
ATOM 2261 C C . GLU B 1 134 ? 18.594 -9.648 -2.781 1 87.69 134 GLU B C 1
ATOM 2263 O O . GLU B 1 134 ? 17.844 -10.5 -3.25 1 87.69 134 GLU B O 1
ATOM 2268 N N . ASN B 1 135 ? 19.891 -9.766 -2.637 1 90.06 135 ASN B N 1
ATOM 2269 C CA . ASN B 1 135 ? 20.562 -11.023 -2.969 1 90.06 135 ASN B CA 1
ATOM 2270 C C . ASN B 1 135 ? 20.266 -11.453 -4.402 1 90.06 135 ASN B C 1
ATOM 2272 O O . ASN B 1 135 ? 19.906 -12.602 -4.648 1 90.06 135 ASN B O 1
ATOM 2276 N N . GLY B 1 136 ? 20.172 -10.531 -5.27 1 92.81 136 GLY B N 1
ATOM 2277 C CA . GLY B 1 136 ? 20.078 -10.836 -6.691 1 92.81 136 GLY B CA 1
ATOM 2278 C C . GLY B 1 136 ? 18.641 -11.047 -7.152 1 92.81 136 GLY B C 1
ATOM 2279 O O . GLY B 1 136 ? 18.406 -11.469 -8.289 1 92.81 136 GLY B O 1
ATOM 2280 N N . GLN B 1 137 ? 17.734 -10.766 -6.297 1 95.88 137 GLN B N 1
ATOM 2281 C CA . GLN B 1 137 ? 16.328 -10.984 -6.66 1 95.88 137 GLN B CA 1
ATOM 2282 C C . GLN B 1 137 ? 15.453 -9.812 -6.223 1 95.88 137 GLN B C 1
ATOM 2284 O O . GLN B 1 137 ? 15.703 -9.203 -5.18 1 95.88 137 GLN B O 1
ATOM 2289 N N . TRP B 1 138 ? 14.492 -9.5 -7.094 1 97.88 138 TRP B N 1
ATOM 2290 C CA . TRP B 1 138 ? 13.43 -8.586 -6.695 1 97.88 138 TRP B CA 1
ATOM 2291 C C . TRP B 1 138 ? 12.336 -9.328 -5.934 1 97.88 138 TRP B C 1
ATOM 2293 O O . TRP B 1 138 ? 11.719 -10.258 -6.465 1 97.88 138 TRP B O 1
ATOM 2303 N N . LEU B 1 139 ? 12.117 -8.906 -4.664 1 98.5 139 LEU B N 1
ATOM 2304 C CA . LEU B 1 139 ? 11.102 -9.547 -3.832 1 98.5 139 LEU B CA 1
ATOM 2305 C C . LEU B 1 139 ? 10.117 -8.516 -3.285 1 98.5 139 LEU B C 1
ATOM 2307 O O . LEU B 1 139 ? 10.461 -7.34 -3.145 1 98.5 139 LEU B O 1
ATOM 2311 N N . ILE B 1 140 ? 8.906 -8.992 -3.02 1 98.81 140 ILE B N 1
ATOM 2312 C CA . ILE B 1 140 ? 7.875 -8.148 -2.416 1 98.81 140 ILE B CA 1
ATOM 2313 C C . ILE B 1 140 ? 8.203 -7.902 -0.947 1 98.81 140 ILE B C 1
ATOM 2315 O O . ILE B 1 140 ? 8.359 -8.852 -0.171 1 98.81 140 ILE B O 1
ATOM 2319 N N . THR B 1 141 ? 8.328 -6.613 -0.555 1 98.56 141 THR B N 1
ATOM 2320 C CA . THR B 1 141 ? 8.539 -6.27 0.846 1 98.56 141 THR B CA 1
ATOM 2321 C C . THR B 1 141 ? 7.223 -5.91 1.525 1 98.56 141 THR B C 1
ATOM 2323 O O . THR B 1 141 ? 7.105 -6 2.75 1 98.56 141 THR B O 1
ATOM 2326 N N . SER B 1 142 ? 6.273 -5.441 0.797 1 98.88 142 SER B N 1
ATOM 2327 C CA . SER B 1 142 ? 4.898 -5.285 1.271 1 98.88 142 SER B CA 1
ATOM 2328 C C . SER B 1 142 ? 3.902 -5.406 0.124 1 98.88 142 SER B C 1
ATOM 2330 O O . SER B 1 142 ? 4.242 -5.133 -1.03 1 98.88 142 SER B O 1
ATOM 2332 N N . HIS B 1 143 ? 2.766 -5.863 0.428 1 98.94 143 HIS B N 1
ATOM 2333 C CA . HIS B 1 143 ? 1.645 -6.047 -0.486 1 98.94 143 HIS B CA 1
ATOM 2334 C C . HIS B 1 143 ? 0.329 -5.633 0.165 1 98.94 143 HIS B C 1
ATOM 2336 O O . HIS B 1 143 ? -0.126 -6.273 1.116 1 98.94 143 HIS B O 1
ATOM 2342 N N . HIS B 1 144 ? -0.213 -4.535 -0.272 1 98.94 144 HIS B N 1
ATOM 2343 C CA . HIS B 1 144 ? -1.509 -4.031 0.173 1 98.94 144 HIS B CA 1
ATOM 2344 C C . HIS B 1 144 ? -2.557 -4.16 -0.929 1 98.94 144 HIS B C 1
ATOM 2346 O O . HIS B 1 144 ? -2.453 -3.504 -1.968 1 98.94 144 HIS B O 1
ATOM 2352 N N . SER B 1 145 ? -3.404 -5.047 -0.746 1 98.88 145 SER B N 1
ATOM 2353 C CA . SER B 1 145 ? -4.543 -5.234 -1.639 1 98.88 145 SER B CA 1
ATOM 2354 C C . SER B 1 145 ? -5.859 -4.949 -0.923 1 98.88 145 SER B C 1
ATOM 2356 O O . SER B 1 145 ? -6.062 -5.383 0.213 1 98.88 145 SER B O 1
ATOM 2358 N N . SER B 1 146 ? -6.738 -4.16 -1.552 1 98.69 146 SER B N 1
ATOM 2359 C CA . SER B 1 146 ? -8.016 -3.826 -0.924 1 98.69 146 SER B CA 1
ATOM 2360 C C . SER B 1 146 ? -9.117 -3.688 -1.964 1 98.69 146 SER B C 1
ATOM 2362 O O . SER B 1 146 ? -8.883 -3.18 -3.062 1 98.69 146 SER B O 1
ATOM 2364 N N . MET B 1 147 ? -10.289 -4.105 -1.574 1 97.38 147 MET B N 1
ATOM 2365 C CA . MET B 1 147 ? -11.453 -3.934 -2.439 1 97.38 147 MET B CA 1
ATOM 2366 C C . MET B 1 147 ? -11.781 -2.455 -2.629 1 97.38 147 MET B C 1
ATOM 2368 O O . MET B 1 147 ? -11.383 -1.62 -1.813 1 97.38 147 MET B O 1
ATOM 2372 N N . MET B 1 148 ? -12.484 -2.137 -3.75 1 97.5 148 MET B N 1
ATOM 2373 C CA . MET B 1 148 ? -13 -0.783 -3.938 1 97.5 148 MET B CA 1
ATOM 2374 C C . MET B 1 148 ? -13.977 -0.413 -2.822 1 97.5 148 MET B C 1
ATOM 2376 O O . MET B 1 148 ? -14.875 -1.188 -2.492 1 97.5 148 MET B O 1
ATOM 2380 N N . PRO B 1 149 ? -13.805 0.779 -2.273 1 94.19 149 PRO B N 1
ATOM 2381 C CA . PRO B 1 149 ? -14.602 1.098 -1.088 1 94.19 149 PRO B CA 1
ATOM 2382 C C . PRO B 1 149 ? -16 1.597 -1.438 1 94.19 149 PRO B C 1
ATOM 2384 O O . PRO B 1 149 ? -16.906 1.566 -0.593 1 94.19 149 PRO B O 1
ATOM 2387 N N . GLU B 1 150 ? -16.094 2.232 -2.607 1 89.62 150 GLU B N 1
ATOM 2388 C CA . GLU B 1 150 ? -17.391 2.795 -2.971 1 89.62 150 GLU B CA 1
ATOM 2389 C C . GLU B 1 150 ? -18.312 1.73 -3.568 1 89.62 150 GLU B C 1
ATOM 2391 O O . GLU B 1 150 ? -17.844 0.816 -4.25 1 89.62 150 GLU B O 1
ATOM 2396 N N . LYS B 1 151 ? -19.656 1.842 -3.252 1 77.25 151 LYS B N 1
ATOM 2397 C CA . LYS B 1 151 ? -20.672 0.918 -3.746 1 77.25 151 LYS B CA 1
ATOM 2398 C C . LYS B 1 151 ? -21.219 1.383 -5.09 1 77.25 151 LYS B C 1
ATOM 2400 O O . LYS B 1 151 ? -21.25 2.582 -5.371 1 77.25 151 LYS B O 1
#

Foldseek 3Di:
DPPPPPPPPPPPPPPPPPPPPPDDDDFDDDDPVRVVCLVVQLQVLLQVLQLVSNLVQADQQAWEADAPDDDIDGGSVSSSVVSNVVSVFVKGKDFPDWDKDDDRQKIKIWHKMWIQTPVRDIFIWTKIFIWGRDPNDTHTRYIHIYGDPDD/DPPPPPPPPPPPPPPPPPPPPPDPDDFDDDDPVRVVCLVVQLQVLLQVLQLVSNLVQADQQAWEADAPDDDIDGGSVSSSVVSNVVSVFVKGKDFPDWDKDDDRQKIKIWHKMWIQTPVRDIFIWTKIFIWGRDPNDTHTRYIHIYGDPDD

Organism: NCBI:txid484088

Radius of gyration: 25.09 Å; Cα contacts (8 Å, |Δi|>4): 573; chains: 2; bounding box: 70×47×128 Å

pLDDT: mean 89.22, std 18.16, range [36.88, 98.94]

Nearest PDB structures (foldseek):
  3h51-assembly1_B  TM=9.188E-01  e=3.972E-17  Xanthomonas campestris pv. campestris
  1ohs-assembly2_D  TM=7.291E-01  e=4.471E-09  Comamonas testosteroni
  5cxo-assembly1_A  TM=7.087E-01  e=4.401E-07  Streptomyces albus
  4rzm-assembly2_B  TM=7.483E-01  e=3.229E-06  Streptomyces lasalocidi
  6ihj-assembly1_B  TM=7.032E-01  e=2.247E-06  Drosophila melanogaster

Secondary structure (DSSP, 8-state):
-----------------------EEEPPP--HHHHHHHHHHHHHHHHTT-HHHHHTTEEEEEEEE-TT-SSPB-SHHHHHHHHHHHHTT--EEEEEEEEEEEETTEEEEEEEEEEE-TTS-EEEEEEEEEEEEETTEEEEEEEEEEE----/-----------------------EEEPPP--HHHHHHHHHHHHHHHHTT-HHHHHTTEEEEEEEE-TT-SSPB-SHHHHHHHHHHHHTT--EEEEEEEEEEEETTEEEEEEEEEEE-TTS-EEEEEEEEEEEEETTEEEEEEEEEEE----

InterPro domains:
  IPR013543 Calcium/calmodulin-dependent protein kinase II, association-domain [PF08332] (32-149)
  IPR016887 Uncharacterised conserved protein UCP028470, steroid isomerase-related [PIRSF028470] (13-150)
  IPR032710 NTF2-like domain superfamily [SSF54427] (31-146)

Sequence (302 aa):
MRIMIAATLILGLAQIQPVAAAETAKCAPVSEKEIAKLFDRWNTSLATLKPEAVVKNYSENSVLLATLANKPRLTHAERLEYFEHFLEKKPRGHIDSRDIKIGCNWAVDVGTYTFTLKDGSKVPARYTYTYEFENGQWLITSHHSSMMPEKMRIMIAATLILGLAQIQPVAAAETAKCAPVSEKEIAKLFDRWNTSLATLKPEAVVKNYSENSVLLATLANKPRLTHAERLEYFEHFLEKKPRGHIDSRDIKIGCNWAVDVGTYTFTLKDGSKVPARYTYTYEFENGQWLITSHHSSMMPEK

Solvent-accessible surface area (backbone atoms only — not comparable to full-atom values): 16848 Å² total; per-residue (Å²): 134,84,80,77,78,79,79,78,80,78,79,77,77,79,77,72,73,74,73,73,70,60,54,70,44,82,30,67,82,79,52,70,69,61,56,56,44,51,53,52,53,48,48,53,21,43,70,70,60,39,35,67,60,40,51,67,46,42,42,75,80,18,40,36,38,42,49,76,40,67,66,69,25,59,42,66,67,48,44,34,54,52,36,52,57,53,40,74,41,48,49,42,73,42,80,73,45,77,48,75,48,77,57,71,38,33,35,37,46,35,38,30,32,33,32,37,33,72,87,67,52,72,47,57,26,37,37,38,39,30,36,35,56,52,95,91,36,79,24,31,46,30,36,40,32,31,59,55,58,58,132,133,84,79,78,78,78,78,78,78,79,79,79,77,78,77,72,72,74,72,74,70,63,54,70,44,81,29,65,78,78,51,70,69,58,58,56,45,50,52,52,53,47,48,53,21,43,71,67,63,38,34,67,58,39,52,68,46,41,41,77,80,18,40,36,38,44,48,76,40,66,66,70,24,58,41,65,66,49,44,35,54,51,37,51,58,52,40,74,42,50,50,44,73,41,81,74,45,76,47,77,48,78,57,70,36,32,35,36,46,36,40,30,31,34,32,37,34,72,87,67,51,72,47,57,26,36,38,37,38,31,35,32,56,52,95,91,37,79,23,30,44,29,38,41,32,32,59,55,57,59,131